Protein AF-A0A6C1C5D5-F1 (afdb_monomer)

Structure (mmCIF, N/CA/C/O backbone):
data_AF-A0A6C1C5D5-F1
#
_entry.id   AF-A0A6C1C5D5-F1
#
loop_
_atom_site.group_PDB
_atom_site.id
_atom_site.type_symbol
_atom_site.label_atom_id
_atom_site.label_alt_id
_atom_site.label_comp_id
_atom_site.label_asym_id
_atom_site.label_entity_id
_atom_site.label_seq_id
_atom_site.pdbx_PDB_ins_code
_atom_site.Cartn_x
_atom_site.Cartn_y
_atom_site.Cartn_z
_atom_site.occupancy
_atom_site.B_iso_or_equiv
_atom_site.auth_seq_id
_atom_site.auth_comp_id
_atom_site.auth_asym_id
_atom_site.auth_atom_id
_atom_site.pdbx_PDB_model_num
ATOM 1 N N . MET A 1 1 ? 36.320 -7.888 -11.828 1.00 38.38 1 MET A N 1
ATOM 2 C CA . MET A 1 1 ? 37.389 -7.267 -12.643 1.00 38.38 1 MET A CA 1
ATOM 3 C C . MET A 1 1 ? 37.586 -8.010 -13.979 1.00 38.38 1 MET A C 1
ATOM 5 O O . MET A 1 1 ? 38.709 -8.202 -14.412 1.00 38.38 1 MET A O 1
ATOM 9 N N . LEU A 1 2 ? 36.504 -8.421 -14.660 1.00 45.06 2 LEU A N 1
ATOM 10 C CA . LEU A 1 2 ? 36.557 -9.026 -16.001 1.00 45.06 2 LEU A CA 1
ATOM 11 C C . LEU A 1 2 ? 35.739 -8.155 -16.958 1.00 45.06 2 LEU A C 1
ATOM 13 O O . LEU A 1 2 ? 34.520 -8.281 -17.003 1.00 45.06 2 LEU A O 1
ATOM 17 N N . ALA A 1 3 ? 36.383 -7.241 -17.682 1.00 46.88 3 ALA A N 1
ATOM 18 C CA . ALA A 1 3 ? 35.757 -6.559 -18.817 1.00 46.88 3 ALA A CA 1
ATOM 19 C C . ALA A 1 3 ? 36.801 -5.884 -19.719 1.00 46.88 3 ALA A C 1
ATOM 21 O O . ALA A 1 3 ? 36.753 -4.679 -19.925 1.00 46.88 3 ALA A O 1
ATOM 22 N N . CYS A 1 4 ? 37.722 -6.665 -20.274 1.00 42.75 4 CYS A N 1
ATOM 23 C CA . CYS A 1 4 ? 38.443 -6.301 -21.492 1.00 42.75 4 CYS A CA 1
ATOM 24 C C . CYS A 1 4 ? 38.683 -7.591 -22.276 1.00 42.75 4 CYS A C 1
ATOM 26 O O . CYS A 1 4 ? 39.756 -8.177 -22.216 1.00 42.75 4 CYS A O 1
ATOM 28 N N . VAL A 1 5 ? 37.655 -8.075 -22.980 1.00 53.03 5 VAL A N 1
ATOM 29 C CA . VAL A 1 5 ? 37.920 -8.965 -24.115 1.00 53.03 5 VAL A CA 1
ATOM 30 C C . VAL A 1 5 ? 38.600 -8.076 -25.157 1.00 53.03 5 VAL A C 1
ATOM 32 O O . VAL A 1 5 ? 38.022 -7.050 -25.528 1.00 53.03 5 VAL A O 1
ATOM 35 N N . PRO A 1 6 ? 39.839 -8.372 -25.572 1.00 55.06 6 PRO A N 1
ATOM 36 C CA . PRO A 1 6 ? 40.600 -7.466 -26.406 1.00 55.06 6 PRO A CA 1
ATOM 37 C C . PRO A 1 6 ? 40.030 -7.567 -27.826 1.00 55.06 6 PRO A C 1
ATOM 39 O O . PRO A 1 6 ? 40.355 -8.473 -28.586 1.00 55.06 6 PRO A O 1
ATOM 42 N N . ALA A 1 7 ? 39.146 -6.640 -28.197 1.00 54.91 7 ALA A N 1
ATOM 43 C CA . ALA A 1 7 ? 38.656 -6.522 -29.574 1.00 54.91 7 ALA A CA 1
ATOM 44 C C . ALA A 1 7 ? 39.779 -6.101 -30.550 1.00 54.91 7 ALA A C 1
ATOM 46 O O . ALA A 1 7 ? 39.685 -6.327 -31.754 1.00 54.91 7 ALA A O 1
ATOM 47 N N . ALA A 1 8 ? 40.864 -5.527 -30.021 1.00 57.62 8 ALA A N 1
ATOM 48 C CA . ALA A 1 8 ? 42.007 -5.030 -30.783 1.00 57.62 8 ALA A CA 1
ATOM 49 C C . ALA A 1 8 ? 42.770 -6.113 -31.590 1.00 57.62 8 ALA A C 1
ATOM 51 O O . ALA A 1 8 ? 42.928 -5.925 -32.795 1.00 57.62 8 ALA A O 1
ATOM 52 N N . PRO A 1 9 ? 43.212 -7.255 -31.022 1.00 59.38 9 PRO A N 1
ATOM 53 C CA . PRO A 1 9 ? 43.928 -8.287 -31.778 1.00 59.38 9 PRO A CA 1
ATOM 54 C C . PRO A 1 9 ? 43.070 -8.963 -32.856 1.00 59.38 9 PRO A C 1
ATOM 56 O O . PRO A 1 9 ? 43.578 -9.254 -33.935 1.00 59.38 9 PRO A O 1
ATOM 59 N N . VAL A 1 10 ? 41.768 -9.163 -32.615 1.00 59.78 10 VAL A N 1
ATOM 60 C CA . VAL A 1 10 ? 40.850 -9.797 -33.583 1.00 59.78 10 VAL A CA 1
ATOM 61 C C . VAL A 1 10 ? 40.597 -8.888 -34.790 1.00 59.78 10 VAL A C 1
ATOM 63 O O . VAL A 1 10 ? 40.609 -9.356 -35.927 1.00 59.78 10 VAL A O 1
ATOM 66 N N . ALA A 1 11 ? 40.447 -7.578 -34.568 1.00 58.84 11 ALA A N 1
ATOM 67 C CA . ALA A 1 11 ? 40.303 -6.600 -35.645 1.00 58.84 11 ALA A CA 1
ATOM 68 C C . ALA A 1 11 ? 41.566 -6.500 -36.523 1.00 58.84 11 ALA A C 1
ATOM 70 O O . ALA A 1 11 ? 41.457 -6.426 -37.745 1.00 58.84 11 ALA A O 1
ATOM 71 N N . VAL A 1 12 ? 42.763 -6.564 -35.924 1.00 63.38 12 VAL A N 1
ATOM 72 C CA . VAL A 1 12 ? 44.047 -6.537 -36.653 1.00 63.38 12 VAL A CA 1
ATOM 73 C C . VAL A 1 12 ? 44.272 -7.817 -37.469 1.00 63.38 12 VAL A C 1
ATOM 75 O O . VAL A 1 12 ? 44.762 -7.743 -38.597 1.00 63.38 12 VAL A O 1
ATOM 78 N N . LEU A 1 13 ? 43.885 -8.985 -36.942 1.00 59.91 13 LEU A N 1
ATOM 79 C CA . LEU A 1 13 ? 44.003 -10.262 -37.657 1.00 59.91 13 LEU A CA 1
ATOM 80 C C . LEU A 1 13 ? 43.058 -10.331 -38.870 1.00 59.91 13 LEU A C 1
ATOM 82 O O . LEU A 1 13 ? 43.453 -10.781 -39.942 1.00 59.91 13 LEU A O 1
ATOM 86 N N . LEU A 1 14 ? 41.823 -9.840 -38.715 1.00 58.25 14 LEU A N 1
ATOM 87 C CA . LEU A 1 14 ? 40.820 -9.803 -39.785 1.00 58.25 14 LEU A CA 1
ATOM 88 C C . LEU A 1 14 ? 41.138 -8.747 -40.856 1.00 58.25 14 LEU A C 1
ATOM 90 O O . LEU A 1 14 ? 40.804 -8.951 -42.018 1.00 58.25 14 LEU A O 1
ATOM 94 N N . TRP A 1 15 ? 41.851 -7.671 -40.506 1.00 58.81 15 TRP A N 1
ATOM 95 C CA . TRP A 1 15 ? 42.335 -6.670 -41.467 1.00 58.81 15 TRP A CA 1
ATOM 96 C C . TRP A 1 15 ? 43.396 -7.221 -42.433 1.00 58.81 15 TRP A C 1
ATOM 98 O O . TRP A 1 15 ? 43.518 -6.748 -43.560 1.00 58.81 15 TRP A O 1
ATOM 108 N N . ARG A 1 16 ? 44.166 -8.232 -42.007 1.00 65.94 16 ARG A N 1
ATOM 109 C CA . ARG A 1 16 ? 45.176 -8.923 -42.835 1.00 65.94 16 ARG A CA 1
ATOM 110 C C . ARG A 1 16 ? 44.646 -10.183 -43.531 1.00 65.94 16 ARG A C 1
ATOM 112 O O . ARG A 1 16 ? 45.401 -10.866 -44.215 1.00 65.94 16 ARG A O 1
ATOM 119 N N . SER A 1 17 ? 43.366 -10.493 -43.344 1.00 64.62 17 SER A N 1
ATOM 120 C CA . SER A 1 17 ? 42.686 -11.650 -43.922 1.00 64.62 17 SER A CA 1
ATOM 121 C C . SER A 1 17 ? 42.172 -11.335 -45.337 1.00 64.62 17 SER A C 1
ATOM 123 O O . SER A 1 17 ? 41.787 -10.190 -45.589 1.00 64.62 17 SER A O 1
ATOM 125 N N . PRO A 1 18 ? 42.094 -12.312 -46.265 1.00 69.44 18 PRO A N 1
ATOM 126 C CA . PRO A 1 18 ? 41.600 -12.097 -47.635 1.00 69.44 18 PRO A CA 1
ATOM 127 C C . PRO A 1 18 ? 40.164 -11.548 -47.721 1.00 69.44 18 PRO A C 1
ATOM 129 O O . PRO A 1 18 ? 39.748 -11.080 -48.775 1.00 69.44 18 PRO A O 1
ATOM 132 N N . PHE A 1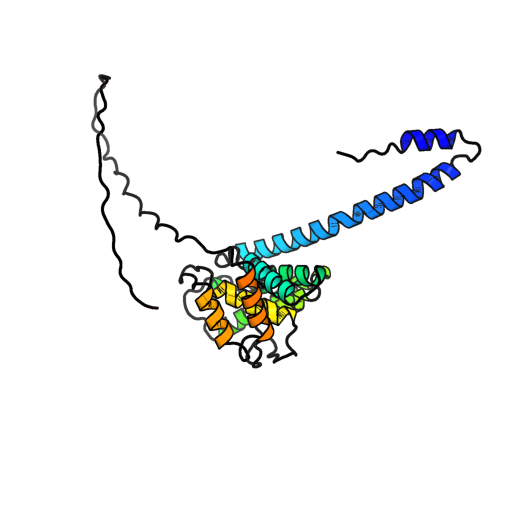 19 ? 39.410 -11.579 -46.619 1.00 67.56 19 PHE A N 1
ATOM 133 C CA . PHE A 1 19 ? 38.030 -11.093 -46.533 1.00 67.56 19 PHE A CA 1
ATOM 134 C C . PHE A 1 19 ? 37.905 -9.585 -46.218 1.00 67.56 19 PHE A C 1
ATOM 136 O O . PHE A 1 19 ? 36.800 -9.040 -46.252 1.00 67.56 19 PHE A O 1
ATOM 143 N N . GLY A 1 20 ? 39.019 -8.896 -45.933 1.00 69.19 20 GLY A N 1
ATOM 144 C CA . GLY A 1 20 ? 39.079 -7.437 -45.817 1.00 69.19 20 GLY A CA 1
ATOM 145 C C . GLY A 1 20 ? 38.297 -6.817 -44.638 1.00 69.19 20 GLY A C 1
ATOM 146 O O . GLY A 1 20 ? 37.798 -7.516 -43.752 1.00 69.19 20 GLY A O 1
ATOM 147 N N . PRO A 1 21 ? 38.161 -5.475 -44.606 1.00 64.88 21 PRO A N 1
ATOM 148 C CA . PRO A 1 21 ? 37.545 -4.738 -43.493 1.00 64.88 21 PRO A CA 1
ATOM 149 C C . PRO A 1 21 ? 36.061 -5.077 -43.263 1.00 64.88 21 PRO A C 1
ATOM 151 O O . PRO A 1 21 ? 35.548 -4.890 -42.160 1.00 64.88 21 PRO A O 1
ATOM 154 N N . LEU A 1 22 ? 35.378 -5.625 -44.273 1.00 69.31 22 LEU A N 1
ATOM 155 C CA . LEU A 1 22 ? 33.976 -6.043 -44.194 1.00 69.31 22 LEU A CA 1
ATOM 156 C C . LEU A 1 22 ? 33.763 -7.204 -43.208 1.00 69.31 22 LEU A C 1
ATOM 158 O O . LEU A 1 22 ? 32.786 -7.202 -42.458 1.00 69.31 22 LEU A O 1
ATOM 162 N N . ALA A 1 23 ? 34.700 -8.156 -43.148 1.00 67.69 23 ALA A N 1
ATOM 163 C CA . ALA A 1 23 ? 34.633 -9.281 -42.215 1.00 67.69 23 ALA A CA 1
ATOM 164 C C . ALA A 1 23 ? 34.810 -8.836 -40.752 1.00 67.69 23 ALA A C 1
ATOM 166 O O . ALA A 1 23 ? 34.128 -9.340 -39.859 1.00 67.69 23 ALA A O 1
ATOM 167 N N . ALA A 1 24 ? 35.672 -7.844 -40.503 1.00 64.94 24 ALA A N 1
ATOM 168 C CA . ALA A 1 24 ? 35.841 -7.247 -39.178 1.00 64.94 24 ALA A CA 1
ATOM 169 C C . ALA A 1 24 ? 34.573 -6.505 -38.719 1.00 64.94 24 ALA A C 1
ATOM 171 O O . ALA A 1 24 ? 34.169 -6.626 -37.563 1.00 64.94 24 ALA A O 1
ATOM 172 N N . LEU A 1 25 ? 33.907 -5.794 -39.633 1.00 69.56 25 LEU A N 1
ATOM 173 C CA . LEU A 1 25 ? 32.649 -5.091 -39.367 1.00 69.56 25 LEU A CA 1
ATOM 174 C C . LEU A 1 25 ? 31.503 -6.064 -39.038 1.00 69.56 25 LEU A C 1
ATOM 176 O O . LEU A 1 25 ? 30.765 -5.833 -38.079 1.00 69.56 25 LEU A O 1
ATOM 180 N N . LEU A 1 26 ? 31.402 -7.181 -39.767 1.00 76.31 26 LEU A N 1
ATOM 181 C CA . LEU A 1 26 ? 30.402 -8.231 -39.532 1.00 76.31 26 LEU A CA 1
ATOM 182 C C . LEU A 1 26 ? 30.643 -9.035 -38.246 1.00 76.31 26 LEU A C 1
ATOM 184 O O . LEU A 1 26 ? 29.678 -9.454 -37.616 1.00 76.31 26 LEU A O 1
ATOM 188 N N . ALA A 1 27 ? 31.895 -9.237 -37.829 1.00 73.81 27 ALA A N 1
ATOM 189 C CA . ALA A 1 27 ? 32.210 -9.978 -36.605 1.00 73.81 27 ALA A CA 1
ATOM 190 C C . ALA A 1 27 ? 32.120 -9.104 -35.341 1.00 73.81 27 ALA A C 1
ATOM 192 O O . ALA A 1 27 ? 31.593 -9.527 -34.313 1.00 73.81 27 ALA A O 1
ATOM 193 N N . VAL A 1 28 ? 32.626 -7.869 -35.405 1.00 77.38 28 VAL A N 1
ATOM 194 C CA . VAL A 1 28 ? 32.722 -6.979 -34.238 1.00 77.38 28 VAL A CA 1
ATOM 195 C C . VAL A 1 28 ? 31.455 -6.144 -34.062 1.00 77.38 28 VAL A C 1
ATOM 197 O O . VAL A 1 28 ? 31.064 -5.877 -32.929 1.00 77.38 28 VAL A O 1
ATOM 200 N N . GLY A 1 29 ? 30.775 -5.771 -35.149 1.00 80.19 29 GLY A N 1
ATOM 201 C CA . GLY A 1 29 ? 29.567 -4.943 -35.119 1.00 80.19 29 GLY A CA 1
ATOM 202 C C . GLY A 1 29 ? 28.430 -5.541 -34.280 1.00 80.19 29 GLY A C 1
ATOM 203 O O . GLY A 1 29 ? 27.980 -4.882 -33.343 1.00 80.19 29 GLY A O 1
ATOM 204 N N . PRO A 1 30 ? 27.988 -6.788 -34.530 1.00 83.38 30 PRO A N 1
ATOM 205 C CA . PRO A 1 30 ? 26.925 -7.430 -33.756 1.00 83.38 30 PRO A CA 1
ATOM 206 C C . PRO A 1 30 ? 27.310 -7.661 -32.295 1.00 83.38 30 PRO A C 1
ATOM 208 O O . PRO A 1 30 ? 26.491 -7.434 -31.411 1.00 83.38 30 PRO A O 1
ATOM 211 N N . VAL A 1 31 ? 28.565 -8.037 -32.018 1.00 81.75 31 VAL A N 1
ATOM 212 C CA . VAL A 1 31 ? 29.074 -8.223 -30.648 1.00 81.75 31 VAL A CA 1
ATOM 213 C C . VAL A 1 31 ? 29.136 -6.890 -29.900 1.00 81.75 31 VAL A C 1
ATOM 215 O O . VAL A 1 31 ? 28.746 -6.819 -28.738 1.00 81.75 31 VAL A O 1
ATOM 218 N N . TYR A 1 32 ? 29.557 -5.811 -30.562 1.00 83.25 32 TYR A N 1
ATOM 219 C CA . TYR A 1 32 ? 29.554 -4.461 -30.004 1.00 83.25 32 TYR A CA 1
ATOM 220 C C . TYR A 1 32 ? 28.131 -3.948 -29.764 1.00 83.25 32 TYR A C 1
ATOM 222 O O . TYR A 1 32 ? 27.860 -3.384 -28.707 1.00 83.25 32 TYR A O 1
ATOM 230 N N . LEU A 1 33 ? 27.203 -4.174 -30.700 1.00 82.88 33 LEU A N 1
ATOM 231 C CA . LEU A 1 33 ? 25.793 -3.810 -30.547 1.00 82.88 33 LEU A CA 1
ATOM 232 C C . LEU A 1 33 ? 25.115 -4.615 -29.431 1.00 82.88 33 LEU A C 1
ATOM 234 O O . LEU A 1 33 ? 24.414 -4.018 -28.617 1.00 82.88 33 LEU A O 1
ATOM 238 N N . ALA A 1 34 ? 25.378 -5.921 -29.337 1.00 79.75 34 ALA A N 1
ATOM 239 C CA . ALA A 1 34 ? 24.898 -6.792 -28.264 1.00 79.75 34 ALA A CA 1
ATOM 240 C C . ALA A 1 34 ? 25.501 -6.410 -26.904 1.00 79.75 34 ALA A C 1
ATOM 242 O O . ALA A 1 34 ? 24.813 -6.356 -25.892 1.00 79.75 34 ALA A O 1
ATOM 243 N N . TRP A 1 35 ? 26.785 -6.060 -26.855 1.00 77.31 35 TRP A N 1
ATOM 244 C CA . TRP A 1 35 ? 27.415 -5.549 -25.640 1.00 77.31 35 TRP A CA 1
ATOM 245 C C . TRP A 1 35 ? 26.860 -4.175 -25.244 1.00 77.31 35 TRP A C 1
ATOM 247 O O . TRP A 1 35 ? 26.612 -3.919 -24.064 1.00 77.31 35 TRP A O 1
ATOM 257 N N . ARG A 1 36 ? 26.604 -3.296 -26.221 1.00 78.44 36 ARG A N 1
ATOM 258 C CA . ARG A 1 36 ? 25.986 -1.980 -26.014 1.00 78.44 36 ARG A CA 1
ATOM 259 C C . ARG A 1 36 ? 24.538 -2.106 -25.543 1.00 78.44 36 ARG A C 1
ATOM 261 O O . ARG A 1 36 ? 24.126 -1.294 -24.721 1.00 78.44 36 ARG A O 1
ATOM 268 N N . SER A 1 37 ? 23.778 -3.090 -26.027 1.00 72.56 37 SER A N 1
ATOM 269 C CA . SER A 1 37 ? 22.409 -3.353 -25.570 1.00 72.56 37 SER A CA 1
ATOM 270 C C . SER A 1 37 ? 22.395 -3.969 -24.169 1.00 72.56 37 SER A C 1
ATOM 272 O O . SER A 1 37 ? 21.710 -3.457 -23.290 1.00 72.56 37 SER A O 1
ATOM 274 N N . LEU A 1 38 ? 23.244 -4.964 -23.896 1.00 66.44 38 LEU A N 1
ATOM 275 C CA . LEU A 1 38 ? 23.357 -5.591 -22.573 1.00 66.44 38 LEU A CA 1
ATOM 276 C C . LEU A 1 38 ? 23.834 -4.611 -21.488 1.00 66.44 38 LEU A C 1
ATOM 278 O O . LEU A 1 38 ? 23.404 -4.698 -20.337 1.00 66.44 38 LEU A O 1
ATOM 282 N N . ARG A 1 39 ? 24.672 -3.627 -21.842 1.00 63.09 39 ARG A N 1
ATOM 283 C CA . ARG A 1 39 ? 25.061 -2.536 -20.932 1.00 63.09 39 ARG A CA 1
ATOM 284 C C . ARG A 1 39 ? 23.932 -1.554 -20.616 1.00 63.09 39 ARG A C 1
ATOM 286 O O . ARG A 1 39 ? 24.029 -0.863 -19.606 1.00 63.09 39 ARG A O 1
ATOM 293 N N . ARG A 1 40 ? 22.869 -1.506 -21.424 1.00 57.53 40 ARG A N 1
ATOM 294 C CA . ARG A 1 40 ? 21.685 -0.660 -21.191 1.00 57.53 40 ARG A CA 1
ATOM 295 C C . ARG A 1 40 ? 20.619 -1.326 -20.316 1.00 57.53 40 ARG A C 1
ATOM 297 O O . ARG A 1 40 ? 19.866 -0.602 -19.685 1.00 57.53 40 ARG A O 1
ATOM 304 N N . CYS A 1 41 ? 20.604 -2.656 -20.181 1.00 58.53 41 CYS A N 1
ATOM 305 C CA . CYS A 1 41 ? 19.588 -3.357 -19.375 1.00 58.53 41 CYS A CA 1
ATOM 306 C C . CYS A 1 41 ? 19.822 -3.323 -17.851 1.00 58.53 41 CYS A C 1
ATOM 308 O O . CYS A 1 41 ? 18.873 -3.411 -17.081 1.00 58.53 41 CYS A O 1
ATOM 310 N N . ARG A 1 42 ? 21.067 -3.189 -17.372 1.00 55.59 42 ARG A N 1
ATOM 311 C CA . ARG A 1 42 ? 21.366 -3.120 -15.924 1.00 55.59 42 ARG A CA 1
ATOM 312 C C . ARG A 1 42 ? 21.070 -1.779 -15.221 1.00 55.59 42 ARG A C 1
ATOM 314 O O . ARG A 1 42 ? 20.708 -1.837 -14.047 1.00 55.59 42 ARG A O 1
ATOM 321 N N . PRO A 1 43 ? 21.208 -0.589 -15.843 1.00 61.66 43 PRO A N 1
ATOM 322 C CA . PRO A 1 43 ? 20.919 0.671 -15.154 1.00 61.66 43 PRO A CA 1
ATOM 323 C C . PRO A 1 43 ? 19.434 0.892 -14.838 1.00 61.66 43 PRO A C 1
ATOM 325 O O . PRO A 1 43 ? 19.144 1.631 -13.904 1.00 61.66 43 PRO A O 1
ATOM 328 N N . GLU A 1 44 ? 18.495 0.258 -15.548 1.00 69.31 44 GLU A N 1
ATOM 329 C CA . GLU A 1 44 ? 17.063 0.539 -15.366 1.00 69.31 44 GLU A CA 1
ATOM 330 C C . GLU A 1 44 ? 16.538 0.119 -13.988 1.00 69.31 44 GLU A C 1
ATOM 332 O O . GLU A 1 44 ? 15.903 0.920 -13.308 1.00 69.31 44 GLU A O 1
ATOM 337 N N . HIS A 1 45 ? 16.848 -1.094 -13.521 1.00 70.81 45 HIS A N 1
ATOM 338 C CA . HIS A 1 45 ? 16.396 -1.556 -12.201 1.00 70.81 45 HIS A CA 1
ATOM 339 C C . HIS A 1 45 ? 17.027 -0.758 -11.055 1.00 70.81 45 HIS A C 1
ATOM 341 O O . HIS A 1 45 ? 16.333 -0.358 -10.121 1.00 70.81 45 HIS A O 1
ATOM 347 N N . ALA A 1 46 ? 18.327 -0.462 -11.148 1.00 77.25 46 ALA A N 1
ATOM 348 C CA . ALA A 1 46 ? 19.011 0.357 -10.152 1.00 77.25 46 ALA A CA 1
ATOM 349 C C . ALA A 1 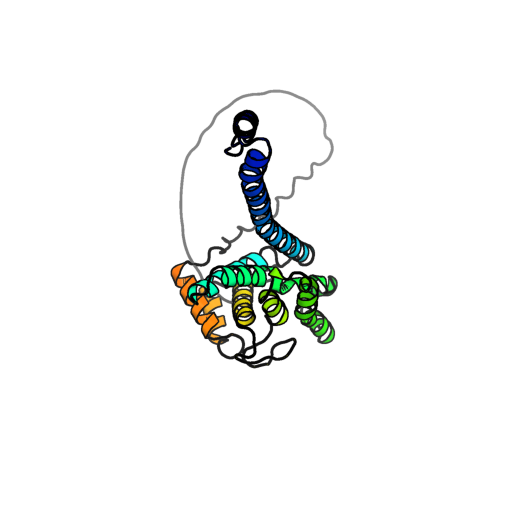46 ? 18.457 1.794 -10.120 1.00 77.25 46 ALA A C 1
ATOM 351 O O . ALA A 1 46 ? 18.264 2.359 -9.042 1.00 77.25 46 ALA A O 1
ATOM 352 N N . ALA A 1 47 ? 18.148 2.374 -11.285 1.00 81.19 47 ALA A N 1
ATOM 353 C CA . ALA A 1 47 ? 17.529 3.693 -11.383 1.00 81.19 47 ALA A CA 1
ATOM 354 C C . ALA A 1 47 ? 16.106 3.707 -10.799 1.00 81.19 47 ALA A C 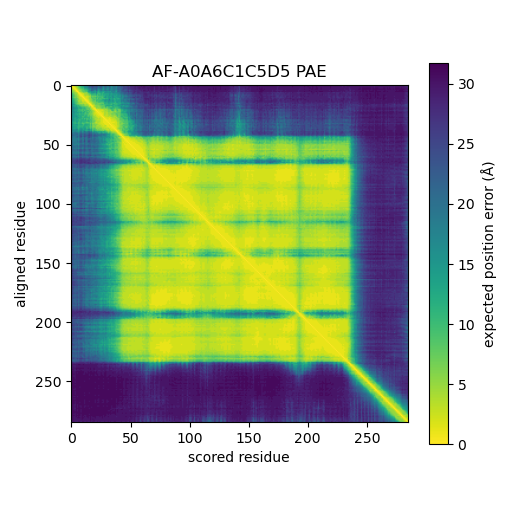1
ATOM 356 O O . ALA A 1 47 ? 15.781 4.620 -10.043 1.00 81.19 47 ALA A O 1
ATOM 357 N N . ARG A 1 48 ? 15.290 2.675 -11.069 1.00 83.19 48 ARG A N 1
ATOM 358 C CA . ARG A 1 48 ? 13.943 2.514 -10.485 1.00 83.19 48 ARG A CA 1
ATOM 359 C C . ARG A 1 48 ? 13.995 2.451 -8.960 1.00 83.19 48 ARG A C 1
ATOM 361 O O . ARG A 1 48 ? 13.324 3.234 -8.296 1.00 83.19 48 ARG A O 1
ATOM 368 N N . GLN A 1 49 ? 14.851 1.596 -8.399 1.00 82.38 49 GLN A N 1
ATOM 369 C CA . GLN A 1 49 ? 15.020 1.490 -6.945 1.00 82.38 49 GLN A CA 1
ATOM 370 C C . GLN A 1 49 ? 15.534 2.793 -6.324 1.00 82.38 49 GLN A C 1
ATOM 372 O O . GLN A 1 49 ? 15.090 3.188 -5.249 1.00 82.38 49 GLN A O 1
ATOM 377 N N . THR A 1 50 ? 16.443 3.492 -7.009 1.00 86.38 50 THR A N 1
ATOM 378 C CA . THR A 1 50 ? 16.937 4.801 -6.560 1.00 86.38 50 THR A CA 1
ATOM 379 C C . THR A 1 50 ? 15.815 5.838 -6.539 1.00 86.38 50 THR A C 1
ATOM 381 O O . THR A 1 50 ? 15.695 6.573 -5.562 1.00 86.38 50 THR A O 1
ATOM 384 N N . ALA A 1 51 ? 14.956 5.865 -7.563 1.00 87.69 51 ALA A N 1
ATOM 385 C CA . ALA A 1 51 ? 13.802 6.759 -7.614 1.00 87.69 51 ALA A CA 1
ATOM 386 C C . ALA A 1 51 ? 12.799 6.464 -6.486 1.00 87.69 51 ALA A C 1
ATOM 388 O O . ALA A 1 51 ? 12.402 7.384 -5.775 1.00 87.69 51 ALA A O 1
ATOM 389 N N . VAL A 1 52 ? 12.449 5.190 -6.268 1.00 87.56 52 VAL A N 1
ATOM 390 C CA . VAL A 1 52 ? 11.552 4.769 -5.175 1.00 87.56 52 VAL A CA 1
ATOM 391 C C . VAL A 1 52 ? 12.113 5.192 -3.816 1.00 87.56 52 VAL A C 1
ATOM 393 O O . VAL A 1 52 ? 11.408 5.824 -3.034 1.00 87.56 52 VAL A O 1
ATOM 396 N N . ARG A 1 53 ? 13.400 4.930 -3.553 1.00 86.25 53 ARG A N 1
ATOM 397 C CA . ARG A 1 53 ? 14.061 5.338 -2.302 1.00 86.25 53 ARG A CA 1
ATOM 398 C C . ARG A 1 53 ? 14.106 6.854 -2.129 1.00 86.25 53 ARG A C 1
ATOM 400 O O . ARG A 1 53 ? 13.891 7.342 -1.025 1.00 86.25 53 ARG A O 1
ATOM 407 N N . ALA A 1 54 ? 14.366 7.607 -3.198 1.00 88.94 54 ALA A N 1
ATOM 408 C CA . ALA A 1 54 ? 14.376 9.067 -3.149 1.00 88.94 54 ALA A CA 1
ATOM 409 C C . ALA A 1 54 ? 12.987 9.634 -2.810 1.00 88.94 54 ALA A C 1
ATOM 411 O O . ALA A 1 54 ? 12.876 10.534 -1.977 1.00 88.94 54 ALA A O 1
ATOM 412 N N . LEU A 1 55 ? 11.926 9.074 -3.401 1.00 88.75 55 LEU A N 1
ATOM 413 C CA . LEU A 1 55 ? 10.544 9.446 -3.096 1.00 88.75 55 LEU A CA 1
ATOM 414 C C . LEU A 1 55 ? 10.166 9.082 -1.657 1.00 88.75 55 LEU A C 1
ATOM 416 O O . LEU A 1 55 ? 9.654 9.932 -0.933 1.00 88.75 55 LEU A O 1
ATOM 420 N N . ALA A 1 56 ? 10.487 7.867 -1.211 1.00 85.81 56 ALA A N 1
ATOM 421 C CA . ALA A 1 56 ? 10.263 7.435 0.167 1.00 85.81 56 ALA A CA 1
ATOM 422 C C . ALA A 1 56 ? 10.979 8.349 1.175 1.00 85.81 56 ALA A C 1
ATOM 424 O O . ALA A 1 56 ? 10.401 8.769 2.179 1.00 85.81 56 ALA A O 1
ATOM 425 N N . GLN A 1 57 ? 12.220 8.739 0.871 1.00 85.19 57 GLN A N 1
ATOM 426 C CA . GLN A 1 57 ? 12.979 9.675 1.693 1.00 85.19 57 GLN A CA 1
ATOM 427 C C . GLN A 1 57 ? 12.327 11.063 1.736 1.00 85.19 57 GLN A C 1
ATOM 429 O O . GLN A 1 57 ? 12.301 11.692 2.795 1.00 85.19 57 GLN A O 1
ATOM 434 N N . ALA A 1 58 ? 11.768 11.541 0.622 1.00 87.94 58 ALA A N 1
ATOM 435 C CA . ALA A 1 58 ? 11.039 12.806 0.592 1.00 87.94 58 ALA A CA 1
ATOM 436 C C . ALA A 1 58 ? 9.800 12.774 1.506 1.00 87.94 58 ALA A C 1
ATOM 438 O O . ALA A 1 58 ? 9.571 13.733 2.248 1.00 87.94 58 ALA A O 1
ATOM 439 N N . VAL A 1 59 ? 9.046 11.665 1.512 1.00 85.19 59 VAL A N 1
ATOM 440 C CA . VAL A 1 59 ? 7.926 11.457 2.453 1.00 85.19 59 VAL A CA 1
ATOM 441 C C . VAL A 1 59 ? 8.427 11.521 3.883 1.00 85.19 59 VAL A C 1
ATOM 443 O O . VAL A 1 59 ? 7.902 12.301 4.672 1.00 85.19 59 VAL A O 1
ATOM 446 N N . HIS A 1 60 ? 9.485 10.773 4.197 1.00 80.25 60 HIS A N 1
ATOM 447 C CA . HIS A 1 60 ? 10.031 10.706 5.546 1.00 80.25 60 HIS A CA 1
ATOM 448 C C . HIS A 1 60 ? 10.509 12.075 6.072 1.00 80.25 60 HIS A C 1
ATOM 450 O O . HIS A 1 60 ? 10.325 12.402 7.245 1.00 80.25 60 HIS A O 1
ATOM 456 N N . ILE A 1 61 ? 11.092 12.914 5.211 1.00 81.62 61 ILE A N 1
ATOM 457 C CA . ILE A 1 61 ? 11.503 14.275 5.588 1.00 81.62 61 ILE A CA 1
ATOM 458 C C . ILE A 1 61 ? 10.292 15.127 5.986 1.00 81.62 61 ILE A C 1
ATOM 460 O O . ILE A 1 61 ? 10.377 15.921 6.931 1.00 81.62 61 ILE A O 1
ATOM 464 N N . LYS A 1 62 ? 9.173 14.983 5.271 1.00 81.44 62 LYS A N 1
ATOM 465 C CA . LYS A 1 62 ? 7.961 15.766 5.521 1.00 81.44 62 LYS A CA 1
ATOM 466 C C . LYS A 1 62 ? 7.144 15.230 6.696 1.00 81.44 62 LYS A C 1
ATOM 468 O O . LYS A 1 62 ? 6.634 16.026 7.487 1.00 81.44 62 LYS A O 1
ATOM 473 N N . ASP A 1 63 ? 7.047 13.913 6.808 1.00 77.00 63 ASP A N 1
ATOM 474 C CA . ASP A 1 63 ? 6.370 13.193 7.877 1.00 77.00 63 ASP A CA 1
ATOM 475 C C . ASP A 1 63 ? 7.403 12.430 8.719 1.00 77.00 63 ASP A C 1
ATOM 477 O O . ASP A 1 63 ? 7.700 11.253 8.509 1.00 77.00 63 ASP A O 1
ATOM 481 N N . ARG A 1 64 ? 7.994 13.132 9.693 1.00 64.19 64 ARG A N 1
ATOM 482 C CA . ARG A 1 64 ? 9.029 12.548 10.559 1.00 64.19 64 ARG A CA 1
ATOM 483 C C . ARG A 1 64 ? 8.517 11.365 11.386 1.00 64.19 64 ARG A C 1
ATOM 485 O O . ARG A 1 64 ? 9.338 10.557 11.816 1.00 64.19 64 ARG A O 1
ATOM 492 N N . TYR A 1 65 ? 7.203 11.248 11.587 1.00 60.81 65 TYR A N 1
ATOM 493 C CA . TYR A 1 65 ? 6.594 10.200 12.406 1.00 60.81 65 TYR A CA 1
ATOM 494 C C . TYR A 1 65 ? 6.593 8.822 11.728 1.00 60.81 65 TYR A C 1
ATOM 496 O O . TYR A 1 65 ? 6.438 7.815 12.411 1.00 60.81 65 TYR A O 1
ATOM 504 N N . THR A 1 66 ? 6.805 8.745 10.410 1.00 63.56 66 THR A N 1
ATOM 505 C CA . THR A 1 66 ? 6.734 7.495 9.630 1.00 63.56 66 THR A CA 1
ATOM 506 C C . THR A 1 66 ? 8.110 6.926 9.260 1.00 63.56 66 THR A C 1
ATOM 508 O O . THR A 1 66 ? 8.257 6.213 8.266 1.00 63.56 66 THR A O 1
ATOM 511 N N . ARG A 1 67 ? 9.160 7.196 10.054 1.00 69.69 67 ARG A N 1
ATOM 512 C CA . ARG A 1 67 ? 10.513 6.684 9.762 1.00 69.69 67 ARG A CA 1
ATOM 513 C C . ARG A 1 67 ? 10.527 5.157 9.654 1.00 69.69 67 ARG A C 1
ATOM 515 O O . ARG A 1 67 ? 10.164 4.447 10.589 1.00 69.69 67 ARG A O 1
ATOM 522 N N . GLY A 1 68 ? 10.945 4.653 8.495 1.00 82.12 68 GLY A N 1
ATOM 523 C CA . GLY A 1 68 ? 11.006 3.215 8.212 1.00 82.12 68 GLY A CA 1
ATOM 524 C C . GLY A 1 68 ? 9.645 2.519 8.071 1.00 82.12 68 GLY A C 1
ATOM 525 O O . GLY A 1 68 ? 9.627 1.338 7.750 1.00 82.12 68 GLY A O 1
ATOM 526 N N . HIS A 1 69 ? 8.524 3.225 8.254 1.00 89.69 69 HIS A N 1
ATOM 527 C CA . HIS A 1 69 ? 7.174 2.665 8.139 1.00 89.69 69 HIS A CA 1
ATOM 528 C C . HIS A 1 69 ? 6.925 2.088 6.746 1.00 89.69 69 HIS A C 1
ATOM 530 O O . HIS A 1 69 ? 6.626 0.906 6.625 1.00 89.69 69 HIS A O 1
ATOM 536 N N . GLY A 1 70 ? 7.160 2.873 5.689 1.00 91.06 70 GLY A N 1
ATOM 537 C CA . GLY A 1 70 ? 6.980 2.395 4.314 1.00 91.06 70 GLY A CA 1
ATOM 538 C C . GLY A 1 70 ? 7.813 1.145 3.996 1.00 91.06 70 GLY A C 1
ATOM 539 O O . GLY A 1 70 ? 7.327 0.232 3.336 1.00 91.06 70 GLY A O 1
ATOM 540 N N . GLU A 1 71 ? 9.038 1.051 4.520 1.00 91.69 71 GLU A N 1
ATOM 541 C CA . GLU A 1 71 ? 9.894 -0.132 4.337 1.00 91.69 71 GLU A CA 1
ATOM 542 C C . GLU A 1 71 ? 9.327 -1.369 5.052 1.00 91.69 71 GLU A C 1
ATOM 544 O O . GLU A 1 71 ? 9.294 -2.456 4.473 1.00 91.69 71 GLU A O 1
ATOM 549 N N . ARG A 1 72 ? 8.820 -1.218 6.284 1.00 94.44 72 ARG A N 1
ATOM 550 C CA . ARG A 1 72 ? 8.185 -2.319 7.028 1.00 94.44 72 ARG A CA 1
ATOM 551 C C . ARG A 1 72 ? 6.859 -2.749 6.401 1.00 94.44 72 ARG A C 1
ATOM 553 O O . ARG A 1 72 ? 6.609 -3.948 6.286 1.00 94.44 72 ARG A O 1
ATOM 560 N N . VAL A 1 73 ? 6.056 -1.802 5.915 1.00 96.44 73 VAL A N 1
ATOM 561 C CA . VAL A 1 73 ? 4.832 -2.088 5.149 1.00 96.44 73 VAL A CA 1
ATOM 562 C C . VAL A 1 73 ? 5.170 -2.822 3.853 1.00 96.44 73 VAL A C 1
ATOM 564 O O . VAL A 1 73 ? 4.562 -3.847 3.554 1.00 96.44 73 VAL A O 1
ATOM 567 N N . GLY A 1 74 ? 6.183 -2.367 3.111 1.00 95.69 74 GLY A N 1
ATOM 568 C CA . GLY A 1 74 ? 6.681 -3.061 1.922 1.00 95.69 74 GLY A CA 1
ATOM 569 C C . GLY A 1 74 ? 7.150 -4.485 2.233 1.00 95.69 74 GLY A C 1
ATOM 570 O O . GLY A 1 74 ? 6.841 -5.415 1.490 1.00 95.69 74 GLY A O 1
ATOM 571 N N . PHE A 1 75 ? 7.836 -4.688 3.359 1.00 96.56 75 PHE A N 1
ATOM 572 C CA . PHE A 1 75 ? 8.245 -6.016 3.812 1.00 96.56 75 PHE A CA 1
ATOM 573 C C . PHE A 1 75 ? 7.047 -6.920 4.145 1.00 96.56 75 PHE A C 1
ATOM 575 O O . PHE A 1 75 ? 6.992 -8.056 3.676 1.00 96.56 75 PHE A O 1
ATOM 582 N N . ALA A 1 76 ? 6.062 -6.423 4.898 1.00 97.62 76 ALA A N 1
ATOM 583 C CA . ALA A 1 76 ? 4.844 -7.172 5.210 1.00 97.62 76 ALA A CA 1
ATOM 584 C C . ALA A 1 76 ? 4.032 -7.509 3.945 1.00 97.62 76 ALA A C 1
ATOM 586 O O . ALA A 1 76 ? 3.543 -8.630 3.807 1.00 97.62 76 ALA A O 1
ATOM 587 N N . ALA A 1 77 ? 3.951 -6.589 2.980 1.00 98.06 77 ALA A N 1
ATOM 588 C CA . ALA A 1 77 ? 3.307 -6.836 1.691 1.00 98.06 77 ALA A CA 1
ATOM 589 C C . ALA A 1 77 ? 4.007 -7.958 0.903 1.00 98.06 77 ALA A C 1
ATOM 591 O O . ALA A 1 77 ? 3.336 -8.817 0.334 1.00 98.06 77 ALA A O 1
ATOM 592 N N . VAL A 1 78 ? 5.345 -8.006 0.924 1.00 97.81 78 VAL A N 1
ATOM 593 C CA . VAL A 1 78 ? 6.136 -9.092 0.315 1.00 97.81 78 VAL A CA 1
ATOM 594 C C . VAL A 1 78 ? 5.880 -10.436 0.999 1.00 97.81 78 VAL A C 1
ATOM 596 O O . VAL A 1 78 ? 5.773 -11.452 0.313 1.00 97.81 78 VAL A O 1
ATOM 599 N N . LEU A 1 79 ? 5.753 -10.465 2.330 1.00 97.75 79 LEU A N 1
ATOM 600 C CA . LEU A 1 79 ? 5.398 -11.691 3.055 1.00 97.75 79 LEU A CA 1
ATOM 601 C C . LEU A 1 79 ? 4.035 -12.232 2.607 1.00 97.75 79 LEU A C 1
ATOM 603 O O . LEU A 1 79 ? 3.914 -13.418 2.309 1.00 97.75 79 LEU A O 1
ATOM 607 N N . ILE A 1 80 ? 3.033 -11.355 2.499 1.00 98.25 80 ILE A N 1
ATOM 608 C CA . ILE A 1 80 ? 1.698 -11.722 2.012 1.00 98.25 80 ILE A CA 1
ATOM 609 C C . ILE A 1 80 ? 1.769 -12.214 0.560 1.00 98.25 80 ILE A C 1
ATOM 611 O O . ILE A 1 80 ? 1.196 -13.253 0.243 1.00 98.25 80 ILE A O 1
ATOM 615 N N . ALA A 1 81 ? 2.490 -11.507 -0.316 1.00 97.56 81 ALA A N 1
ATOM 616 C CA . ALA A 1 81 ? 2.631 -11.858 -1.730 1.00 97.56 81 ALA A CA 1
ATOM 617 C C . ALA A 1 81 ? 3.196 -13.271 -1.931 1.00 97.56 81 ALA A C 1
ATOM 619 O O . ALA A 1 81 ? 2.653 -14.064 -2.701 1.00 97.56 81 ALA A O 1
ATOM 620 N N . ARG A 1 82 ? 4.264 -13.596 -1.196 1.00 97.19 82 ARG A N 1
ATOM 621 C CA . ARG A 1 82 ? 4.928 -14.903 -1.266 1.00 97.19 82 ARG A CA 1
ATOM 622 C C . ARG A 1 82 ? 4.042 -16.023 -0.748 1.00 97.19 82 ARG A C 1
ATOM 624 O O . ARG A 1 82 ? 3.968 -17.071 -1.376 1.00 97.19 82 ARG A O 1
ATOM 631 N N . GLU A 1 83 ? 3.324 -15.781 0.345 1.00 97.81 83 GLU A N 1
ATOM 632 C CA . GLU A 1 83 ? 2.358 -16.742 0.882 1.00 97.81 83 GLU A CA 1
ATOM 633 C C . GLU A 1 83 ? 1.189 -17.000 -0.083 1.00 97.81 83 GLU A C 1
ATOM 635 O O . GLU A 1 83 ? 0.640 -18.098 -0.130 1.00 97.81 83 GLU A O 1
ATOM 640 N N . LEU A 1 84 ? 0.812 -16.002 -0.884 1.00 97.12 84 LEU A N 1
ATOM 641 C CA . LEU A 1 84 ? -0.192 -16.145 -1.940 1.00 97.12 84 LEU A CA 1
ATOM 642 C C . LEU A 1 84 ? 0.347 -16.825 -3.210 1.00 97.12 84 LEU A C 1
ATOM 644 O O . LEU A 1 84 ? -0.441 -17.088 -4.119 1.00 97.12 84 LEU A O 1
ATOM 648 N N . GLY A 1 85 ? 1.653 -17.103 -3.285 1.00 96.94 85 GLY A N 1
ATOM 649 C CA . GLY A 1 85 ? 2.299 -17.694 -4.456 1.00 96.94 85 GLY A CA 1
ATOM 650 C C . GLY A 1 85 ? 2.416 -16.740 -5.646 1.00 96.94 85 GLY A C 1
ATOM 651 O O . GLY A 1 85 ? 2.409 -17.198 -6.787 1.00 96.94 85 GLY A O 1
ATOM 652 N N . LEU A 1 86 ? 2.476 -15.424 -5.403 1.00 96.19 86 LEU A N 1
ATOM 653 C CA . LEU A 1 86 ? 2.690 -14.439 -6.466 1.00 96.19 86 LEU A CA 1
ATOM 654 C C . LEU A 1 86 ? 4.124 -14.519 -7.009 1.00 96.19 86 LEU A C 1
ATOM 656 O O . LEU A 1 86 ? 5.060 -14.843 -6.276 1.00 96.19 86 LEU A O 1
ATOM 660 N N . ASP A 1 87 ? 4.298 -14.203 -8.292 1.00 95.12 87 ASP A N 1
ATOM 661 C CA . ASP A 1 87 ? 5.618 -14.134 -8.922 1.00 95.12 87 ASP A CA 1
ATOM 662 C C . ASP A 1 87 ? 6.478 -12.973 -8.374 1.00 95.12 87 ASP A C 1
ATOM 664 O O . ASP A 1 87 ? 6.007 -12.089 -7.647 1.00 95.12 87 ASP A O 1
ATOM 668 N N . GLU A 1 88 ? 7.774 -12.990 -8.697 1.00 92.06 88 GLU A N 1
ATOM 669 C CA . GLU A 1 88 ? 8.731 -12.003 -8.182 1.00 92.06 88 GLU A CA 1
ATOM 670 C C . GLU A 1 88 ? 8.453 -10.587 -8.717 1.00 92.06 88 GLU A C 1
ATOM 672 O O . GLU A 1 88 ? 8.653 -9.615 -7.989 1.00 92.06 88 GLU A O 1
ATOM 677 N N . ASP A 1 89 ? 7.923 -10.454 -9.937 1.00 89.56 89 ASP A N 1
ATOM 678 C CA . ASP A 1 89 ? 7.606 -9.150 -10.527 1.00 89.56 89 ASP A CA 1
ATOM 679 C C . ASP A 1 89 ? 6.446 -8.483 -9.769 1.00 89.56 89 ASP A C 1
ATOM 681 O O . ASP A 1 89 ? 6.563 -7.335 -9.329 1.00 89.56 89 ASP A O 1
ATOM 685 N N . ARG A 1 90 ? 5.348 -9.212 -9.513 1.00 92.25 90 ARG A N 1
ATOM 686 C CA . ARG A 1 90 ? 4.230 -8.730 -8.679 1.00 92.25 90 ARG A CA 1
ATOM 687 C C . ARG A 1 90 ? 4.651 -8.513 -7.227 1.00 92.25 90 ARG A C 1
ATOM 689 O O . ARG A 1 90 ? 4.172 -7.579 -6.581 1.00 92.25 90 ARG A O 1
ATOM 696 N N . THR A 1 91 ? 5.561 -9.335 -6.711 1.00 94.75 91 THR A N 1
ATOM 697 C CA . THR A 1 91 ? 6.121 -9.164 -5.363 1.00 94.75 91 THR A CA 1
ATOM 698 C C . THR A 1 91 ? 6.902 -7.853 -5.243 1.00 94.75 91 THR A C 1
ATOM 700 O O . THR A 1 91 ? 6.736 -7.126 -4.260 1.00 94.75 91 THR A O 1
ATOM 703 N N . GLU A 1 92 ? 7.704 -7.494 -6.246 1.00 91.38 92 GLU A N 1
ATOM 704 C CA . GLU A 1 92 ? 8.441 -6.226 -6.259 1.00 91.38 92 GLU A CA 1
ATOM 705 C C . GLU A 1 92 ? 7.511 -5.017 -6.435 1.00 91.38 92 GLU A C 1
ATOM 707 O O . GLU A 1 92 ? 7.712 -3.976 -5.801 1.00 91.38 92 GLU A O 1
ATOM 712 N N . VAL A 1 93 ? 6.439 -5.161 -7.220 1.00 92.56 93 VAL A N 1
ATOM 713 C CA . VAL A 1 93 ? 5.371 -4.153 -7.309 1.00 92.56 93 VAL A CA 1
ATOM 714 C C . VAL A 1 93 ? 4.740 -3.907 -5.936 1.00 92.56 93 VAL A C 1
ATOM 716 O O . VAL A 1 93 ? 4.589 -2.754 -5.535 1.00 92.56 93 VAL A O 1
ATOM 719 N N . LEU A 1 94 ? 4.429 -4.961 -5.176 1.00 95.44 94 LEU A N 1
ATOM 720 C CA . LEU A 1 94 ? 3.876 -4.855 -3.821 1.00 95.44 94 LEU A CA 1
ATOM 721 C C . LEU A 1 94 ? 4.855 -4.244 -2.816 1.00 95.44 94 LEU A C 1
ATOM 723 O O . LEU A 1 94 ? 4.447 -3.434 -1.981 1.00 95.44 94 LEU A O 1
ATOM 727 N N . ARG A 1 95 ? 6.149 -4.567 -2.924 1.00 94.88 95 ARG A N 1
ATOM 728 C CA . ARG A 1 95 ? 7.198 -3.902 -2.141 1.00 94.88 95 ARG A CA 1
ATOM 729 C C . ARG A 1 95 ? 7.180 -2.395 -2.393 1.00 94.88 95 ARG A C 1
ATOM 731 O O . ARG A 1 95 ? 7.107 -1.613 -1.446 1.00 94.88 95 ARG A O 1
ATOM 738 N N . CYS A 1 96 ? 7.217 -1.989 -3.663 1.00 93.50 96 CYS A N 1
ATOM 739 C CA . CYS A 1 96 ? 7.197 -0.580 -4.055 1.00 93.50 96 CYS A CA 1
ATOM 740 C C . CYS A 1 96 ? 5.899 0.113 -3.616 1.00 93.50 96 CYS A C 1
ATOM 742 O O . CYS A 1 96 ? 5.942 1.242 -3.127 1.00 93.50 96 CYS A O 1
ATOM 744 N N . ALA A 1 97 ? 4.760 -0.570 -3.749 1.00 94.94 97 ALA A N 1
ATOM 745 C CA . ALA A 1 97 ? 3.460 -0.089 -3.303 1.00 94.94 97 ALA A CA 1
ATOM 746 C C . ALA A 1 97 ? 3.442 0.193 -1.798 1.00 94.94 97 ALA A C 1
ATOM 748 O O . ALA A 1 97 ? 3.030 1.274 -1.394 1.00 94.94 97 ALA A O 1
ATOM 749 N N . GLY A 1 98 ? 3.938 -0.736 -0.977 1.00 94.94 98 GLY A N 1
ATOM 750 C CA . GLY A 1 98 ? 4.020 -0.545 0.470 1.00 94.94 98 GLY A CA 1
ATOM 751 C C . GLY A 1 98 ? 4.928 0.622 0.863 1.00 94.94 98 GLY A C 1
ATOM 752 O O . GLY A 1 98 ? 4.564 1.415 1.727 1.00 94.94 98 GLY A O 1
ATOM 753 N N . ILE A 1 99 ? 6.061 0.795 0.176 1.00 93.44 99 ILE A N 1
ATOM 754 C CA . ILE A 1 99 ? 6.987 1.912 0.421 1.00 93.44 99 ILE A CA 1
ATOM 755 C C . ILE A 1 99 ? 6.354 3.268 0.080 1.00 93.44 99 ILE A C 1
ATOM 757 O O . ILE A 1 99 ? 6.588 4.253 0.782 1.00 93.44 99 ILE A O 1
ATOM 761 N N . LEU A 1 100 ? 5.571 3.331 -0.999 1.00 93.81 100 LEU A N 1
ATOM 762 C CA . LEU A 1 100 ? 5.064 4.583 -1.562 1.00 93.81 100 LEU A CA 1
ATOM 763 C C . LEU A 1 100 ? 3.585 4.859 -1.277 1.00 93.81 100 LEU A C 1
ATOM 765 O O . LEU A 1 100 ? 3.107 5.897 -1.725 1.00 93.81 100 LEU A O 1
ATOM 769 N N . HIS A 1 101 ? 2.859 3.992 -0.564 1.00 95.31 101 HIS A N 1
ATOM 770 C CA . HIS A 1 101 ? 1.405 4.133 -0.367 1.00 95.31 101 HIS A CA 1
ATOM 771 C C . HIS A 1 101 ? 1.009 5.530 0.143 1.00 95.31 101 HIS A C 1
ATOM 773 O O . HIS A 1 101 ? 0.052 6.130 -0.338 1.00 95.31 101 HIS A O 1
ATOM 779 N N . ASP A 1 102 ? 1.844 6.092 1.014 1.00 94.25 102 ASP A N 1
ATOM 780 C CA . ASP A 1 102 ? 1.662 7.381 1.672 1.00 94.25 102 ASP A CA 1
ATOM 781 C C . ASP A 1 102 ? 2.342 8.571 0.957 1.00 94.25 102 ASP A C 1
ATOM 783 O O . ASP A 1 102 ? 2.399 9.682 1.495 1.00 94.25 102 ASP A O 1
ATOM 787 N N . ILE A 1 103 ? 2.864 8.396 -0.268 1.00 94.12 103 ILE A N 1
ATOM 788 C CA . ILE A 1 103 ? 3.602 9.444 -1.009 1.00 94.12 103 ILE A CA 1
ATOM 789 C C . ILE A 1 103 ? 2.798 10.735 -1.186 1.00 94.12 103 ILE A C 1
ATOM 791 O O . ILE A 1 103 ? 3.351 11.836 -1.183 1.00 94.12 103 ILE A O 1
ATOM 795 N N . GLY A 1 104 ? 1.472 10.633 -1.253 1.00 93.69 104 GLY A N 1
ATOM 796 C CA . GLY A 1 104 ? 0.596 11.790 -1.367 1.00 93.69 104 GLY A CA 1
ATOM 797 C C . GLY A 1 104 ? 0.490 12.657 -0.116 1.00 93.69 104 GLY A C 1
ATOM 798 O O . GLY A 1 104 ? 0.002 13.785 -0.212 1.00 93.69 104 GLY A O 1
ATOM 799 N N . LYS A 1 105 ? 1.028 12.231 1.038 1.00 92.81 105 LYS A N 1
ATOM 800 C CA . LYS A 1 105 ? 1.225 13.125 2.195 1.00 92.81 105 LYS A CA 1
ATOM 801 C C . LYS A 1 105 ? 2.138 14.307 1.846 1.00 92.81 105 LYS A C 1
ATOM 803 O O . LYS A 1 105 ? 2.064 15.359 2.487 1.00 92.81 105 LYS A O 1
ATOM 808 N N . LEU A 1 106 ? 2.917 14.213 0.759 1.00 91.19 106 LEU A N 1
ATOM 809 C CA . LEU A 1 106 ? 3.604 15.351 0.144 1.00 91.19 106 LEU A CA 1
ATOM 810 C C . LEU A 1 106 ? 2.667 16.479 -0.317 1.00 91.19 106 LEU A C 1
ATOM 812 O O . LEU A 1 106 ? 3.094 17.632 -0.305 1.00 91.19 106 LEU A O 1
ATOM 816 N N . GLY A 1 107 ? 1.398 16.205 -0.613 1.00 88.88 107 GLY A N 1
ATOM 817 C CA . GLY A 1 107 ? 0.380 17.220 -0.908 1.00 88.88 107 GLY A CA 1
ATOM 818 C C . GLY A 1 107 ? -0.303 17.816 0.331 1.00 88.88 107 GLY A C 1
ATOM 819 O O . GLY A 1 107 ? -0.894 18.889 0.255 1.00 88.88 107 GLY A O 1
ATOM 820 N N . VAL A 1 108 ? -0.196 17.176 1.501 1.00 91.62 108 VAL A N 1
ATOM 821 C CA . VAL A 1 108 ? -0.919 17.596 2.714 1.00 91.62 108 VAL A CA 1
ATOM 822 C C . VAL A 1 108 ? -0.168 18.726 3.446 1.00 91.62 108 VAL A C 1
ATOM 824 O O . VAL A 1 108 ? 1.065 18.682 3.558 1.00 91.62 108 VAL A O 1
ATOM 827 N N . PRO A 1 109 ? -0.854 19.761 3.974 1.00 90.94 109 PRO A N 1
ATOM 828 C CA . PRO A 1 109 ? -0.214 20.807 4.769 1.00 90.94 109 PRO A CA 1
ATOM 829 C C . PRO A 1 109 ? 0.492 20.256 6.015 1.00 90.94 109 PRO A C 1
ATOM 831 O O . PRO A 1 109 ? -0.104 19.537 6.815 1.00 90.94 109 PRO A O 1
ATOM 834 N N . ALA A 1 110 ? 1.738 20.678 6.253 1.00 86.44 110 ALA A N 1
ATOM 835 C CA . ALA A 1 110 ? 2.549 20.175 7.368 1.00 86.44 110 ALA A CA 1
ATOM 836 C C . ALA A 1 110 ? 1.927 20.426 8.757 1.00 86.44 110 ALA A C 1
ATOM 838 O O . ALA A 1 110 ? 2.157 19.654 9.683 1.00 86.44 110 ALA A O 1
ATOM 839 N N . ARG A 1 111 ? 1.111 21.482 8.901 1.00 88.44 111 ARG A N 1
ATOM 840 C CA . ARG A 1 111 ? 0.354 21.760 10.134 1.00 88.44 111 ARG A CA 1
ATOM 841 C C . ARG A 1 111 ? -0.657 20.662 10.479 1.00 88.44 111 ARG A C 1
ATOM 843 O O . ARG A 1 111 ? -0.901 20.444 11.653 1.00 88.44 111 ARG A O 1
ATOM 850 N N . LEU A 1 112 ? -1.227 19.988 9.473 1.00 88.88 112 LEU A N 1
ATOM 851 C CA . LEU A 1 112 ? -2.180 18.895 9.683 1.00 88.88 112 LEU A CA 1
ATOM 852 C C . LEU A 1 112 ? -1.459 17.588 10.001 1.00 88.88 112 LEU A C 1
ATOM 854 O O . LEU A 1 112 ? -1.903 16.858 10.875 1.00 88.88 112 LEU A O 1
ATOM 858 N N . LEU A 1 113 ? -0.322 17.332 9.346 1.00 85.31 113 LEU A N 1
ATOM 859 C CA . LEU A 1 113 ? 0.513 16.157 9.625 1.00 85.31 113 LEU A CA 1
ATOM 860 C C . LEU A 1 113 ? 1.090 16.169 11.050 1.00 85.31 113 LEU A C 1
ATOM 862 O O . LEU A 1 113 ? 1.276 15.116 11.643 1.00 85.31 113 LEU A O 1
ATOM 866 N N . ARG A 1 114 ? 1.372 17.358 11.599 1.00 83.94 114 ARG A N 1
ATOM 867 C CA . ARG A 1 114 ? 1.934 17.542 12.950 1.00 83.94 114 ARG A CA 1
ATOM 868 C C . ARG A 1 114 ? 0.901 17.940 14.004 1.00 83.94 114 ARG A C 1
ATOM 870 O O . ARG A 1 114 ? 1.283 18.378 15.084 1.00 83.94 114 ARG A O 1
ATOM 877 N N . LYS A 1 115 ? -0.392 17.886 13.681 1.00 84.81 115 LYS A N 1
ATOM 878 C CA . LYS A 1 115 ? -1.428 18.287 14.630 1.00 84.81 115 LYS A CA 1
ATOM 879 C C . LYS A 1 115 ? -1.512 17.262 15.757 1.00 84.81 115 LYS A C 1
ATOM 881 O O . LYS A 1 115 ? -1.690 16.075 15.502 1.00 84.81 115 LYS A O 1
ATOM 886 N N . GLU A 1 116 ? -1.438 17.741 16.992 1.00 80.44 116 GLU A N 1
ATOM 887 C CA . GLU A 1 116 ? -1.721 16.929 18.170 1.00 80.44 116 GLU A CA 1
ATOM 888 C C . GLU A 1 116 ? -3.238 16.884 18.406 1.00 80.44 116 GLU A C 1
ATOM 890 O O . GLU A 1 116 ? -3.914 17.917 18.411 1.00 80.44 116 GLU A O 1
ATOM 895 N N . GLY A 1 117 ? -3.787 15.679 18.571 1.00 84.00 117 GLY A N 1
ATOM 896 C CA . GLY A 1 117 ? -5.220 15.460 18.781 1.00 84.00 117 GLY A CA 1
ATOM 897 C C . GLY A 1 117 ? -6.036 15.227 17.497 1.00 84.00 117 GLY A C 1
ATOM 898 O O . GLY A 1 117 ? -5.484 15.056 16.408 1.00 84.00 117 GLY A O 1
ATOM 899 N N . PRO A 1 118 ? -7.374 15.151 17.609 1.00 88.44 118 PRO A N 1
ATOM 900 C CA . PRO A 1 118 ? -8.233 14.761 16.497 1.00 88.44 118 PRO A CA 1
ATOM 901 C C . PRO A 1 118 ? -8.322 15.841 15.408 1.00 88.44 118 PRO A C 1
ATOM 903 O O . PRO A 1 118 ? -8.383 17.045 15.675 1.00 88.44 118 PRO A O 1
ATOM 906 N N . LEU A 1 119 ? -8.398 15.391 14.153 1.00 91.31 119 LEU A N 1
ATOM 907 C CA . LEU A 1 119 ? -8.716 16.241 13.008 1.00 91.31 119 LEU A CA 1
ATOM 908 C C . LEU A 1 119 ? -10.202 16.622 13.033 1.00 91.31 119 LEU A C 1
ATOM 910 O O . LEU A 1 119 ? -11.074 15.775 13.237 1.00 91.31 119 LEU A O 1
ATOM 914 N N . THR A 1 120 ? -10.491 17.891 12.760 1.00 95.44 120 THR A N 1
ATOM 915 C CA . THR A 1 120 ? -11.846 18.361 12.452 1.00 95.44 120 THR A CA 1
ATOM 916 C C . THR A 1 120 ? -12.344 17.723 11.146 1.00 95.44 120 THR A C 1
ATOM 918 O O . THR A 1 120 ? -11.531 17.284 10.327 1.00 95.44 120 THR A O 1
ATOM 921 N N . PRO A 1 121 ? -13.663 17.707 10.876 1.00 94.75 121 PRO A N 1
ATOM 922 C CA . PRO A 1 121 ? -14.193 17.147 9.631 1.00 94.75 121 PRO A CA 1
ATOM 923 C C . PRO A 1 121 ? -13.596 17.775 8.360 1.00 94.75 121 PRO A C 1
ATOM 925 O O . PRO A 1 121 ? -13.357 17.073 7.383 1.00 94.75 121 PRO A O 1
ATOM 928 N N . ALA A 1 122 ? -13.313 19.081 8.372 1.00 94.56 122 ALA A N 1
ATOM 929 C CA . ALA A 1 122 ? -12.694 19.769 7.239 1.00 94.56 122 ALA A CA 1
ATOM 930 C C . ALA A 1 122 ? -11.224 19.363 7.045 1.00 94.56 122 ALA A C 1
ATOM 932 O O . ALA A 1 122 ? -10.792 19.109 5.924 1.00 94.56 122 ALA A O 1
ATOM 933 N N . GLU A 1 123 ? -10.458 19.255 8.132 1.00 94.62 123 GLU A N 1
ATOM 934 C CA . GLU A 1 123 ? -9.062 18.806 8.078 1.00 94.62 123 GLU A CA 1
ATOM 935 C C . GLU A 1 123 ? -8.952 17.337 7.659 1.00 94.62 123 GLU A C 1
ATOM 937 O O . GLU A 1 123 ? -8.052 16.979 6.902 1.00 94.62 123 GLU A O 1
ATOM 942 N N . ARG A 1 124 ? -9.894 16.498 8.108 1.00 94.06 124 ARG A N 1
ATOM 943 C CA . ARG A 1 124 ? -10.003 15.097 7.700 1.00 94.06 124 ARG A CA 1
ATOM 944 C C . ARG A 1 124 ? -10.185 14.966 6.189 1.00 94.06 124 ARG A C 1
ATOM 946 O O . ARG A 1 124 ? -9.440 14.214 5.580 1.00 94.06 124 ARG A O 1
ATOM 953 N N . ARG A 1 125 ? -11.077 15.755 5.579 1.00 93.94 125 ARG A N 1
ATOM 954 C CA . ARG A 1 125 ? -11.267 15.760 4.114 1.00 93.94 125 ARG A CA 1
ATOM 955 C C . ARG A 1 125 ? -9.985 16.101 3.355 1.00 93.94 125 ARG A C 1
ATOM 957 O O . ARG A 1 125 ? -9.736 15.527 2.307 1.00 93.94 125 ARG A O 1
ATOM 964 N N . ILE A 1 126 ? -9.165 17.015 3.879 1.00 94.62 126 ILE A N 1
ATOM 965 C CA . ILE A 1 126 ? -7.863 17.351 3.278 1.00 94.62 126 ILE A CA 1
ATOM 966 C C . ILE A 1 126 ? -6.880 16.182 3.431 1.00 94.62 126 ILE A C 1
ATOM 968 O O . ILE A 1 126 ? -6.114 15.897 2.516 1.00 94.62 126 ILE A O 1
ATOM 972 N N . MET A 1 127 ? -6.889 15.499 4.579 1.00 93.31 127 MET A N 1
ATOM 973 C CA . MET A 1 127 ? -6.045 14.321 4.801 1.00 93.31 127 MET A CA 1
ATOM 974 C C . MET A 1 127 ? -6.428 13.164 3.869 1.00 93.31 127 MET A C 1
ATOM 976 O O . MET A 1 127 ? -5.551 12.522 3.302 1.00 93.31 127 MET A O 1
ATOM 980 N N . GLU A 1 128 ? -7.724 12.925 3.673 1.00 95.19 128 GLU A N 1
ATOM 981 C CA . GLU A 1 128 ? -8.272 11.842 2.842 1.00 95.19 128 GLU A CA 1
ATOM 982 C C . GLU A 1 128 ? -7.988 12.014 1.338 1.00 95.19 128 GLU A C 1
ATOM 984 O O . GLU A 1 128 ? -8.173 11.073 0.576 1.00 95.19 128 GLU A O 1
ATOM 989 N N . GLN A 1 129 ? -7.467 13.169 0.906 1.00 95.44 129 GLN A N 1
ATOM 990 C CA . GLN A 1 129 ? -7.021 13.413 -0.476 1.00 95.44 129 GLN A CA 1
ATOM 991 C C . GLN A 1 129 ? -5.627 12.849 -0.778 1.00 95.44 129 GLN A C 1
ATOM 993 O O . GLN A 1 129 ? -5.207 12.818 -1.935 1.00 95.44 129 GLN A O 1
ATOM 998 N N . HIS A 1 130 ? -4.860 12.423 0.233 1.00 96.19 130 HIS A N 1
ATOM 999 C CA . HIS A 1 130 ? -3.502 11.937 -0.010 1.00 96.19 130 HIS A CA 1
ATOM 1000 C C . HIS A 1 130 ? -3.423 10.719 -0.958 1.00 96.19 130 HIS A C 1
ATOM 1002 O O . HIS A 1 130 ? -2.456 10.679 -1.713 1.00 96.19 130 HIS A O 1
ATOM 1008 N N . PRO A 1 131 ? -4.381 9.773 -1.040 1.00 96.94 131 PRO A N 1
ATOM 1009 C CA . PRO A 1 131 ? -4.288 8.692 -2.023 1.00 96.94 131 PRO A CA 1
ATOM 1010 C C . PRO A 1 131 ? -4.339 9.224 -3.462 1.00 96.94 131 PRO A C 1
ATOM 1012 O O . PRO A 1 131 ? -3.545 8.816 -4.310 1.00 96.94 131 PRO A O 1
ATOM 1015 N N . GLU A 1 132 ? -5.206 10.207 -3.729 1.00 96.44 132 GLU A N 1
ATOM 1016 C CA . GLU A 1 132 ? -5.331 10.853 -5.042 1.00 96.44 132 GLU A CA 1
ATOM 1017 C C . GLU A 1 132 ? -4.079 11.664 -5.391 1.00 96.44 132 GLU A C 1
ATOM 1019 O O . GLU A 1 132 ? -3.517 11.506 -6.477 1.00 96.44 132 GLU A O 1
ATOM 1024 N N . HIS A 1 133 ? -3.574 12.470 -4.448 1.00 95.12 133 HIS A N 1
ATOM 1025 C CA . HIS A 1 133 ? -2.304 13.178 -4.624 1.00 95.12 133 HIS A CA 1
ATOM 1026 C C . HIS A 1 133 ? -1.149 12.208 -4.881 1.00 95.12 133 HIS A C 1
ATOM 1028 O O . HIS A 1 133 ? -0.296 12.468 -5.728 1.00 95.12 133 HIS A O 1
ATOM 1034 N N . GLY A 1 134 ? -1.118 11.083 -4.166 1.00 95.06 134 GLY A N 1
ATOM 1035 C CA . GLY A 1 134 ? -0.093 10.064 -4.330 1.00 95.06 134 GLY A CA 1
ATOM 1036 C C . GLY A 1 134 ? -0.136 9.452 -5.723 1.00 95.06 134 GLY A C 1
ATOM 1037 O O . GLY A 1 134 ? 0.893 9.387 -6.394 1.00 95.06 134 GLY A O 1
ATOM 1038 N N . ALA A 1 135 ? -1.334 9.092 -6.190 1.00 94.44 135 ALA A N 1
ATOM 1039 C CA . ALA A 1 135 ? -1.564 8.554 -7.524 1.00 94.44 135 ALA A CA 1
ATOM 1040 C C . ALA A 1 135 ? -1.198 9.538 -8.649 1.00 94.44 135 ALA A C 1
ATOM 1042 O O . ALA A 1 135 ? -0.802 9.086 -9.729 1.00 94.44 135 ALA A O 1
ATOM 1043 N N . GLU A 1 136 ? -1.318 10.850 -8.420 1.00 94.25 136 GLU A N 1
ATOM 1044 C CA . GLU A 1 136 ? -0.876 11.883 -9.366 1.00 94.25 136 GLU A CA 1
ATOM 1045 C C . GLU A 1 136 ? 0.648 12.060 -9.355 1.00 94.25 136 GLU A C 1
ATOM 1047 O O . GLU A 1 136 ? 1.262 12.087 -10.420 1.00 94.25 136 GLU A O 1
ATOM 1052 N N . ILE A 1 137 ? 1.286 12.092 -8.177 1.00 92.50 137 ILE A N 1
ATOM 1053 C CA . ILE A 1 137 ? 2.754 12.196 -8.051 1.00 92.50 137 ILE A CA 1
ATOM 1054 C C . ILE A 1 137 ? 3.448 11.056 -8.800 1.00 92.50 137 ILE A C 1
ATOM 1056 O O . ILE A 1 137 ? 4.447 11.269 -9.487 1.00 92.50 137 ILE A O 1
ATOM 1060 N N . VAL A 1 138 ? 2.911 9.840 -8.686 1.00 91.12 138 VAL A N 1
ATOM 1061 C CA . VAL A 1 138 ? 3.500 8.648 -9.305 1.00 91.12 138 VAL A CA 1
ATOM 1062 C C . VAL A 1 138 ? 3.009 8.389 -10.731 1.00 91.12 138 VAL A C 1
ATOM 1064 O O . VAL A 1 138 ? 3.434 7.414 -11.348 1.00 91.12 138 VAL A O 1
ATOM 1067 N N . ARG A 1 139 ? 2.140 9.246 -11.290 1.00 89.12 139 ARG A N 1
ATOM 1068 C CA . ARG A 1 139 ? 1.502 9.028 -12.601 1.00 89.12 139 ARG A CA 1
ATOM 1069 C C . ARG A 1 139 ? 2.502 8.863 -13.747 1.00 89.12 139 ARG A C 1
ATOM 1071 O O . ARG A 1 139 ? 2.220 8.115 -14.672 1.00 89.12 139 ARG A O 1
ATOM 1078 N N . GLY A 1 140 ? 3.644 9.551 -13.696 1.00 83.31 140 GLY A N 1
ATOM 1079 C CA . GLY A 1 140 ? 4.684 9.486 -14.733 1.00 83.31 140 GLY A CA 1
ATOM 1080 C C . GLY A 1 140 ? 5.667 8.318 -14.595 1.00 83.31 140 GLY A C 1
ATOM 1081 O O . GLY A 1 140 ? 6.648 8.264 -15.332 1.00 83.31 140 GLY A O 1
ATOM 1082 N N . LEU A 1 141 ? 5.467 7.425 -13.624 1.00 84.88 141 LEU A N 1
ATOM 1083 C CA . LEU A 1 141 ? 6.368 6.313 -13.337 1.00 84.88 141 LEU A CA 1
ATOM 1084 C C . LEU A 1 141 ? 5.742 5.004 -13.825 1.00 84.88 141 LEU A C 1
ATOM 1086 O O . LEU A 1 141 ? 5.204 4.233 -13.033 1.00 84.88 141 LEU A O 1
ATOM 1090 N N . ASP A 1 142 ? 5.840 4.736 -15.128 1.00 81.94 142 ASP A N 1
ATOM 1091 C CA . ASP A 1 142 ? 5.198 3.575 -15.771 1.00 81.94 142 ASP A CA 1
ATOM 1092 C C . ASP A 1 142 ? 5.567 2.236 -15.113 1.00 81.94 142 ASP A C 1
ATOM 1094 O O . ASP A 1 142 ? 4.749 1.321 -15.029 1.00 81.94 142 ASP A O 1
ATOM 1098 N N . PHE A 1 143 ? 6.788 2.130 -14.578 1.00 80.31 143 PHE A N 1
ATOM 1099 C CA . PHE A 1 143 ? 7.265 0.923 -13.900 1.00 80.31 143 PHE A CA 1
ATOM 1100 C C . PHE A 1 143 ? 6.525 0.610 -12.593 1.00 80.31 143 PHE A C 1
ATOM 1102 O O . PHE A 1 143 ? 6.659 -0.500 -12.086 1.00 80.31 143 PHE A O 1
ATOM 1109 N N . LEU A 1 144 ? 5.783 1.567 -12.025 1.00 81.62 144 LEU A N 1
ATOM 1110 C CA . LEU A 1 144 ? 4.990 1.323 -10.826 1.00 81.62 144 LEU A CA 1
ATOM 1111 C C . LEU A 1 144 ? 3.713 0.540 -11.132 1.00 81.62 144 LEU A C 1
ATOM 1113 O O . LEU A 1 144 ? 3.200 -0.085 -10.215 1.00 81.62 144 LEU A O 1
ATOM 1117 N N . GLY A 1 145 ? 3.230 0.504 -12.381 1.00 82.50 145 GLY A N 1
ATOM 1118 C CA . GLY A 1 145 ? 2.138 -0.383 -12.804 1.00 82.50 145 GLY A CA 1
ATOM 1119 C C . GLY A 1 145 ? 0.972 -0.453 -11.804 1.00 82.50 145 GLY A C 1
ATOM 1120 O O . GLY A 1 145 ? 0.356 0.563 -11.472 1.00 82.50 145 GLY A O 1
ATOM 1121 N N . GLU A 1 146 ? 0.701 -1.654 -11.279 1.00 88.69 146 GLU A N 1
ATOM 1122 C CA . GLU A 1 146 ? -0.350 -1.899 -10.277 1.00 88.69 146 GLU A CA 1
ATOM 1123 C C . GLU A 1 146 ? -0.090 -1.203 -8.924 1.00 88.69 146 GLU A C 1
ATOM 1125 O O . GLU A 1 146 ? -1.043 -0.890 -8.212 1.00 88.69 146 GLU A O 1
ATOM 1130 N N . ALA A 1 147 ? 1.156 -0.871 -8.564 1.00 92.06 147 ALA A N 1
ATOM 1131 C CA . ALA A 1 147 ? 1.468 -0.170 -7.313 1.00 92.06 147 ALA A CA 1
ATOM 1132 C C . ALA A 1 147 ? 0.763 1.188 -7.220 1.00 92.06 147 ALA A C 1
ATOM 1134 O O . ALA A 1 147 ? 0.365 1.595 -6.131 1.00 92.06 147 ALA A O 1
ATOM 1135 N N . ARG A 1 148 ? 0.525 1.868 -8.352 1.00 95.12 148 ARG A N 1
ATOM 1136 C CA . ARG A 1 148 ? -0.281 3.099 -8.377 1.00 95.12 148 ARG A CA 1
ATOM 1137 C C . ARG A 1 148 ? -1.712 2.854 -7.891 1.00 95.12 148 ARG A C 1
ATOM 1139 O O . ARG A 1 148 ? -2.268 3.701 -7.197 1.00 95.12 148 ARG A O 1
ATOM 1146 N N . ALA A 1 149 ? -2.300 1.704 -8.222 1.00 95.69 149 ALA A N 1
ATOM 1147 C CA . ALA A 1 149 ? -3.631 1.338 -7.747 1.00 95.69 149 ALA A CA 1
ATOM 1148 C C . ALA A 1 149 ? -3.634 1.084 -6.232 1.00 95.69 149 ALA A C 1
ATOM 1150 O O . ALA A 1 149 ? -4.579 1.472 -5.552 1.00 95.69 149 ALA A O 1
ATOM 1151 N N . ALA A 1 150 ? -2.562 0.505 -5.684 1.00 96.62 150 ALA A N 1
ATOM 1152 C CA . ALA A 1 150 ? -2.401 0.392 -4.236 1.00 96.62 150 ALA A CA 1
ATOM 1153 C C . ALA A 1 150 ? -2.278 1.767 -3.560 1.00 96.62 150 ALA A C 1
ATOM 1155 O O . ALA A 1 150 ? -2.998 2.031 -2.603 1.00 96.62 150 ALA A O 1
ATOM 1156 N N . VAL A 1 151 ? -1.461 2.680 -4.097 1.00 96.44 151 VAL A N 1
ATOM 1157 C CA . VAL A 1 151 ? -1.361 4.065 -3.593 1.00 96.44 151 VAL A CA 1
ATOM 1158 C C . VAL A 1 151 ? -2.733 4.747 -3.575 1.00 96.44 151 VAL A C 1
ATOM 1160 O O . VAL A 1 151 ? -3.076 5.390 -2.592 1.00 96.44 151 VAL A O 1
ATOM 1163 N N . LEU A 1 152 ? -3.551 4.561 -4.612 1.00 97.31 152 LEU A N 1
ATOM 1164 C CA . LEU A 1 152 ? -4.869 5.192 -4.703 1.00 97.31 152 LEU A CA 1
ATOM 1165 C C . LEU A 1 152 ? -5.927 4.563 -3.781 1.00 97.31 152 LEU A C 1
ATOM 1167 O O . LEU A 1 152 ? -6.812 5.271 -3.312 1.00 97.31 152 LEU A O 1
ATOM 1171 N N . HIS A 1 153 ? -5.867 3.249 -3.545 1.00 98.06 153 HIS A N 1
ATOM 1172 C CA . HIS A 1 153 ? -6.974 2.494 -2.944 1.00 98.06 153 HIS A CA 1
ATOM 1173 C C . HIS A 1 153 ? -6.632 1.770 -1.633 1.00 98.06 153 HIS A C 1
ATOM 1175 O O . HIS A 1 153 ? -7.457 1.009 -1.135 1.00 98.06 153 HIS A O 1
ATOM 1181 N N . HIS A 1 154 ? -5.450 1.967 -1.044 1.00 97.62 154 HIS A N 1
ATOM 1182 C CA . HIS A 1 154 ? -5.062 1.292 0.207 1.00 97.62 154 HIS A CA 1
ATOM 1183 C C . HIS A 1 154 ? -5.935 1.664 1.424 1.00 97.62 154 HIS A C 1
ATOM 1185 O O . HIS A 1 154 ? -5.901 0.964 2.433 1.00 97.62 154 HIS A O 1
ATOM 1191 N N . HIS A 1 155 ? -6.740 2.727 1.335 1.00 97.81 155 HIS A N 1
ATOM 1192 C CA . HIS A 1 155 ? -7.738 3.096 2.345 1.00 97.81 155 HIS A CA 1
ATOM 1193 C C . HIS A 1 155 ? -9.178 2.685 1.999 1.00 97.81 155 HIS A C 1
ATOM 1195 O O . HIS A 1 155 ? -10.111 2.976 2.757 1.00 97.81 155 HIS A O 1
ATOM 1201 N N . GLU A 1 156 ? -9.374 1.965 0.893 1.00 98.25 156 GLU A N 1
ATOM 1202 C CA . GLU A 1 156 ? -10.641 1.298 0.618 1.00 98.25 156 GLU A CA 1
ATOM 1203 C C . GLU A 1 156 ? -10.862 0.155 1.617 1.00 98.25 156 GLU A C 1
ATOM 1205 O O . GLU A 1 156 ? -9.922 -0.465 2.118 1.00 98.25 156 GLU A O 1
ATOM 1210 N N . ARG A 1 157 ? -12.128 -0.132 1.919 1.00 98.25 157 ARG A N 1
ATOM 1211 C CA . ARG A 1 157 ? -12.521 -1.132 2.919 1.00 98.25 157 ARG A CA 1
ATOM 1212 C C . ARG A 1 157 ? -13.402 -2.178 2.271 1.00 98.25 157 ARG A C 1
ATOM 1214 O O . ARG A 1 157 ? -14.247 -1.832 1.452 1.00 98.25 157 ARG A O 1
ATOM 1221 N N . MET A 1 158 ? -13.285 -3.439 2.687 1.00 98.12 158 MET A N 1
ATOM 1222 C CA . MET A 1 158 ? -14.106 -4.521 2.118 1.00 98.12 158 MET A CA 1
ATOM 1223 C C . MET A 1 158 ? -15.617 -4.239 2.196 1.00 98.12 158 MET A C 1
ATOM 1225 O O . MET A 1 158 ? -16.350 -4.624 1.288 1.00 98.12 158 MET A O 1
ATOM 1229 N N . ASP A 1 159 ? -16.053 -3.514 3.229 1.00 97.62 159 ASP A N 1
ATOM 1230 C CA . ASP A 1 159 ? -17.429 -3.071 3.475 1.00 97.62 159 ASP A CA 1
ATOM 1231 C C . ASP A 1 159 ? -17.881 -1.830 2.676 1.00 97.62 159 ASP A C 1
ATOM 1233 O O . ASP A 1 159 ? -19.020 -1.392 2.835 1.00 97.62 159 ASP A O 1
ATOM 1237 N N . GLY A 1 160 ? -17.026 -1.245 1.832 1.00 97.31 160 GLY A N 1
ATOM 1238 C CA . GLY A 1 160 ? -17.355 -0.073 1.013 1.00 97.31 160 GLY A CA 1
ATOM 1239 C C . GLY A 1 160 ? -17.366 1.262 1.756 1.00 97.31 160 GLY A C 1
ATOM 1240 O O . GLY A 1 160 ? -17.692 2.283 1.160 1.00 97.31 160 GLY A O 1
ATOM 1241 N N . ARG A 1 161 ? -17.006 1.292 3.047 1.00 96.88 161 ARG A N 1
ATOM 1242 C CA . ARG A 1 161 ? -16.951 2.532 3.850 1.00 96.88 161 ARG A CA 1
ATOM 1243 C C . ARG A 1 161 ? -15.589 3.228 3.798 1.00 96.88 161 ARG A C 1
ATOM 1245 O O . ARG A 1 161 ? -15.302 4.078 4.639 1.00 96.88 161 ARG A O 1
ATOM 1252 N N . GLY A 1 162 ? -14.718 2.781 2.895 1.00 96.38 162 GLY A N 1
ATOM 1253 C CA . GLY A 1 162 ? -13.395 3.351 2.679 1.00 96.38 162 GLY A CA 1
ATOM 1254 C C . GLY A 1 162 ? -13.426 4.571 1.763 1.00 96.38 162 GLY A C 1
ATOM 1255 O O . GLY A 1 162 ? -14.489 5.085 1.416 1.00 96.38 162 GLY A O 1
ATOM 1256 N N . TYR A 1 163 ? -12.239 5.037 1.400 1.00 97.38 163 TYR A N 1
ATOM 1257 C CA . TYR A 1 163 ? -12.031 6.192 0.533 1.00 97.38 163 TYR A CA 1
ATOM 1258 C C . TYR A 1 163 ? -10.825 5.928 -0.391 1.00 97.38 163 TYR A C 1
ATOM 1260 O O . TYR A 1 163 ? -10.007 5.057 -0.074 1.00 97.38 163 TYR A O 1
ATOM 1268 N N . PRO A 1 164 ? -10.676 6.652 -1.517 1.00 96.19 164 PRO A N 1
ATOM 1269 C CA . PRO A 1 164 ? -11.476 7.800 -1.968 1.00 96.19 164 PRO A CA 1
ATOM 1270 C C . PRO A 1 164 ? -12.770 7.457 -2.723 1.00 96.19 164 PRO A C 1
ATOM 1272 O O . PRO A 1 164 ? -13.656 8.304 -2.797 1.00 96.19 164 PRO A O 1
ATOM 1275 N N . HIS A 1 165 ? -12.922 6.243 -3.259 1.00 97.00 165 HIS A N 1
ATOM 1276 C CA . HIS A 1 165 ? -14.023 5.909 -4.171 1.00 97.00 165 HIS A CA 1
ATOM 1277 C C . HIS A 1 165 ? -15.121 5.034 -3.548 1.00 97.00 165 HIS A C 1
ATOM 1279 O O . HIS A 1 165 ? -16.150 4.815 -4.189 1.00 97.00 165 HIS A O 1
ATOM 1285 N N . GLY A 1 166 ? -14.933 4.526 -2.326 1.00 96.88 166 GLY A N 1
ATOM 1286 C CA . GLY A 1 166 ? -15.922 3.670 -1.660 1.00 96.88 166 GLY A CA 1
ATOM 1287 C C . GLY A 1 166 ? -16.064 2.311 -2.348 1.00 96.88 166 GLY A C 1
ATOM 1288 O O . GLY A 1 166 ? -17.163 1.758 -2.468 1.00 96.88 166 GLY A O 1
ATOM 1289 N N . LEU A 1 167 ? -14.953 1.780 -2.863 1.00 97.88 167 LEU A N 1
ATOM 1290 C CA . LEU A 1 167 ? -14.919 0.453 -3.468 1.00 97.88 167 LEU A CA 1
ATOM 1291 C C . LEU A 1 167 ? -15.163 -0.607 -2.390 1.00 97.88 167 LEU A C 1
ATOM 1293 O O . LEU A 1 167 ? -14.758 -0.455 -1.243 1.00 97.88 167 LEU A O 1
ATOM 1297 N N . ALA A 1 168 ? -15.824 -1.699 -2.775 1.00 97.88 168 ALA A N 1
ATOM 1298 C CA . ALA A 1 168 ? -16.189 -2.782 -1.864 1.00 97.88 168 ALA A CA 1
ATOM 1299 C C . ALA A 1 168 ? -15.849 -4.142 -2.472 1.00 97.88 168 ALA A C 1
ATOM 1301 O O . ALA A 1 168 ? -15.964 -4.323 -3.693 1.00 97.88 168 ALA A O 1
ATOM 1302 N N . GLY A 1 169 ? -15.488 -5.093 -1.610 1.00 96.31 169 GLY A N 1
ATOM 1303 C CA . GLY A 1 169 ? -15.139 -6.457 -1.998 1.00 96.31 169 GLY A CA 1
ATOM 1304 C C . GLY A 1 169 ? -14.033 -6.519 -3.055 1.00 96.31 169 GLY A C 1
ATOM 1305 O O . GLY A 1 169 ? -13.035 -5.805 -2.993 1.00 96.31 169 GLY A O 1
ATOM 1306 N N . GLU A 1 170 ? -14.236 -7.359 -4.067 1.00 95.75 170 GLU A N 1
ATOM 1307 C CA . GLU A 1 170 ? -13.259 -7.608 -5.137 1.00 95.75 170 GLU A CA 1
ATOM 1308 C C . GLU A 1 170 ? -13.093 -6.450 -6.128 1.00 95.75 170 GLU A C 1
ATOM 1310 O O . GLU A 1 170 ? -12.171 -6.470 -6.940 1.00 95.75 170 GLU A O 1
ATOM 1315 N N . ARG A 1 171 ? -13.935 -5.408 -6.045 1.00 97.62 171 ARG A N 1
ATOM 1316 C CA . ARG A 1 171 ? -13.717 -4.176 -6.819 1.00 97.62 171 ARG A CA 1
ATOM 1317 C C . ARG A 1 171 ? -12.477 -3.422 -6.344 1.00 97.62 171 ARG A C 1
ATOM 1319 O O . ARG A 1 171 ? -11.951 -2.606 -7.092 1.00 97.62 171 ARG A O 1
ATOM 1326 N N . ILE A 1 172 ? -12.015 -3.688 -5.122 1.00 98.12 172 ILE A N 1
ATOM 1327 C CA . ILE A 1 172 ? -10.757 -3.157 -4.606 1.00 98.12 172 ILE A CA 1
ATOM 1328 C C . ILE A 1 172 ? -9.603 -3.964 -5.228 1.00 98.12 172 ILE A C 1
ATOM 133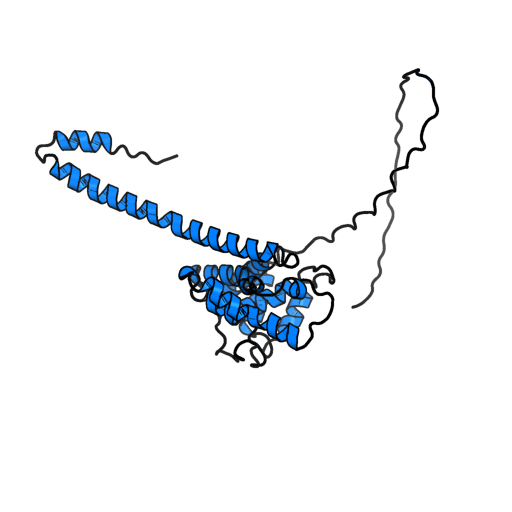0 O O . ILE A 1 172 ? -9.565 -5.193 -5.065 1.00 98.12 172 ILE A O 1
ATOM 1334 N N . PRO A 1 173 ? -8.635 -3.311 -5.899 1.00 97.44 173 PRO A N 1
ATOM 1335 C CA . PRO A 1 173 ? -7.478 -3.994 -6.473 1.00 97.44 173 PRO A CA 1
ATOM 1336 C C . PRO A 1 173 ? -6.779 -4.904 -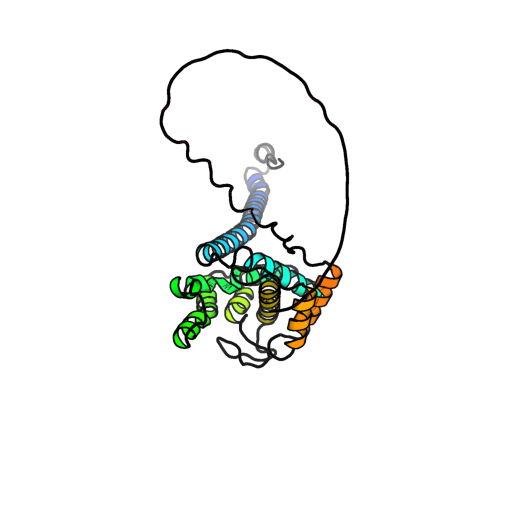5.455 1.00 97.44 173 PRO A C 1
ATOM 1338 O O . PRO A 1 173 ? -6.604 -4.527 -4.296 1.00 97.44 173 PRO A O 1
ATOM 1341 N N . GLU A 1 174 ? -6.357 -6.103 -5.873 1.00 97.81 174 GLU A N 1
ATOM 1342 C CA . GLU A 1 174 ? -5.696 -7.077 -4.982 1.00 97.81 174 GLU A CA 1
ATOM 1343 C C . GLU A 1 174 ? -4.478 -6.462 -4.277 1.00 97.81 174 GLU A C 1
ATOM 1345 O O . GLU A 1 174 ? -4.332 -6.587 -3.063 1.00 97.81 174 GLU A O 1
ATOM 1350 N N . VAL A 1 175 ? -3.671 -5.693 -5.011 1.00 97.06 175 VAL A N 1
ATOM 1351 C CA . VAL A 1 175 ? -2.508 -4.982 -4.465 1.00 97.06 175 VAL A CA 1
ATOM 1352 C C . VAL A 1 175 ? -2.867 -3.973 -3.371 1.00 97.06 175 VAL A C 1
ATOM 1354 O O . VAL A 1 175 ? -2.135 -3.844 -2.394 1.00 97.06 175 VAL A O 1
ATOM 1357 N N . ALA A 1 176 ? -4.013 -3.299 -3.485 1.00 97.81 176 ALA A N 1
ATOM 1358 C CA . ALA A 1 176 ? -4.489 -2.361 -2.475 1.00 97.81 176 ALA A CA 1
ATOM 1359 C C . ALA A 1 176 ? -4.963 -3.095 -1.215 1.00 97.81 176 ALA A C 1
ATOM 1361 O O . ALA A 1 176 ? -4.641 -2.675 -0.108 1.00 97.81 176 ALA A O 1
ATOM 1362 N N . ARG A 1 177 ? -5.652 -4.235 -1.376 1.00 98.50 177 ARG A N 1
ATOM 1363 C CA . ARG A 1 177 ? -6.082 -5.090 -0.254 1.00 98.50 177 ARG A CA 1
ATOM 1364 C C . ARG A 1 177 ? -4.893 -5.647 0.533 1.00 98.50 177 ARG A C 1
ATOM 1366 O O . ARG A 1 177 ? -4.956 -5.711 1.759 1.00 98.50 177 ARG A O 1
ATOM 1373 N N . ILE A 1 178 ? -3.809 -6.016 -0.153 1.00 98.56 178 ILE A N 1
ATOM 1374 C CA . ILE A 1 178 ? -2.563 -6.468 0.484 1.00 98.56 178 ILE A CA 1
ATOM 1375 C C . ILE A 1 178 ? -1.917 -5.323 1.273 1.00 98.56 178 ILE A C 1
ATOM 1377 O O . ILE A 1 178 ? -1.614 -5.491 2.455 1.00 98.56 178 ILE A O 1
ATOM 1381 N N . VAL A 1 179 ? -1.738 -4.156 0.644 1.00 98.31 179 VAL A N 1
ATOM 1382 C CA . VAL A 1 179 ? -1.104 -2.995 1.290 1.00 98.31 179 VAL A CA 1
ATOM 1383 C C . VAL A 1 179 ? -1.927 -2.487 2.473 1.00 98.31 179 VAL A C 1
ATOM 1385 O O . VAL A 1 179 ? -1.343 -2.175 3.501 1.00 98.31 179 VAL A O 1
ATOM 1388 N N . ALA A 1 180 ? -3.260 -2.489 2.390 1.00 98.25 180 ALA A N 1
ATOM 1389 C CA . ALA A 1 180 ? -4.136 -2.094 3.495 1.00 98.25 180 ALA A CA 1
ATOM 1390 C C . ALA A 1 180 ? -3.918 -2.948 4.758 1.00 98.25 180 ALA A C 1
ATOM 1392 O O . ALA A 1 180 ? -3.886 -2.428 5.874 1.00 98.25 180 ALA A O 1
ATOM 1393 N N . VAL A 1 181 ? -3.748 -4.266 4.592 1.00 98.56 181 VAL A N 1
ATOM 1394 C CA . VAL A 1 181 ? -3.444 -5.178 5.708 1.00 98.56 181 VAL A CA 1
ATOM 1395 C C . VAL A 1 181 ? -2.031 -4.947 6.237 1.00 98.56 181 VAL A C 1
ATOM 1397 O O . VAL A 1 181 ? -1.836 -4.901 7.451 1.00 98.56 181 VAL A O 1
ATOM 1400 N N . ALA A 1 182 ? -1.054 -4.779 5.345 1.00 98.19 182 ALA A N 1
ATOM 1401 C CA . ALA A 1 182 ? 0.336 -4.527 5.715 1.00 98.19 182 ALA A CA 1
ATOM 1402 C C . ALA A 1 182 ? 0.515 -3.201 6.482 1.00 98.19 182 ALA A C 1
ATOM 1404 O O . ALA A 1 182 ? 1.216 -3.175 7.494 1.00 98.19 182 ALA A O 1
ATOM 1405 N N . ASP A 1 183 ? -0.146 -2.128 6.040 1.00 96.88 183 ASP A N 1
ATOM 1406 C CA . ASP A 1 183 ? -0.148 -0.815 6.696 1.00 96.88 183 ASP A CA 1
ATOM 1407 C C . ASP A 1 183 ? -0.772 -0.896 8.092 1.00 96.88 183 ASP A C 1
ATOM 1409 O O . ASP A 1 183 ? -0.143 -0.532 9.088 1.00 96.88 183 ASP A O 1
ATOM 1413 N N . ALA A 1 184 ? -1.970 -1.477 8.197 1.00 96.50 184 ALA A N 1
ATOM 1414 C CA . ALA A 1 184 ? -2.643 -1.635 9.481 1.00 96.50 184 ALA A CA 1
ATOM 1415 C C . ALA A 1 184 ? -1.833 -2.485 10.470 1.00 96.50 184 ALA A C 1
ATOM 1417 O O . ALA A 1 184 ? -1.778 -2.157 11.658 1.00 96.50 184 ALA A O 1
ATOM 1418 N N . PHE A 1 185 ? -1.191 -3.554 9.991 1.00 96.88 185 PHE A N 1
ATOM 1419 C CA . PHE A 1 185 ? -0.298 -4.370 10.804 1.00 96.88 185 PHE A CA 1
ATOM 1420 C C . PHE A 1 185 ? 0.863 -3.537 11.356 1.00 96.88 185 PHE A C 1
ATOM 1422 O O . PHE A 1 185 ? 1.025 -3.460 12.575 1.00 96.88 185 PHE A O 1
ATOM 1429 N N . ASP A 1 186 ? 1.613 -2.849 10.486 1.00 94.44 186 ASP A N 1
ATOM 1430 C CA . ASP A 1 186 ? 2.760 -2.044 10.915 1.00 94.44 186 ASP A CA 1
ATOM 1431 C C . ASP A 1 186 ? 2.347 -0.896 11.844 1.00 94.44 186 ASP A C 1
ATOM 1433 O O . ASP A 1 186 ? 3.022 -0.623 12.839 1.00 94.44 186 ASP A O 1
ATOM 1437 N N . ALA A 1 187 ? 1.217 -0.245 11.561 1.00 91.00 187 ALA A N 1
ATOM 1438 C CA . ALA A 1 187 ? 0.666 0.818 12.392 1.00 91.00 187 ALA A CA 1
ATOM 1439 C C . ALA A 1 187 ? 0.293 0.336 13.802 1.00 91.00 187 ALA A C 1
ATOM 1441 O O . ALA A 1 187 ? 0.339 1.127 14.747 1.00 91.00 187 ALA A O 1
ATOM 1442 N N . MET A 1 188 ? -0.070 -0.941 13.959 1.00 92.50 188 MET A N 1
ATOM 1443 C CA . MET A 1 188 ? -0.348 -1.542 15.261 1.00 92.50 188 MET A CA 1
ATOM 1444 C C . MET A 1 188 ? 0.910 -2.008 15.985 1.00 92.50 188 MET A C 1
ATOM 1446 O O . MET A 1 188 ? 0.963 -1.863 17.205 1.00 92.50 188 MET A O 1
ATOM 1450 N N . THR A 1 189 ? 1.896 -2.564 15.279 1.00 91.12 189 THR A N 1
ATOM 1451 C CA . THR A 1 189 ? 3.101 -3.145 15.894 1.00 91.12 189 THR A CA 1
ATOM 1452 C C . THR A 1 189 ? 4.230 -2.146 16.112 1.00 91.12 189 THR A C 1
ATOM 1454 O O . THR A 1 189 ? 5.126 -2.414 16.904 1.00 91.12 189 THR A O 1
ATOM 1457 N N . SER A 1 190 ? 4.209 -0.999 15.433 1.00 85.19 190 SER A N 1
ATOM 1458 C CA . SER A 1 190 ? 5.253 0.021 15.560 1.00 85.19 190 SER A CA 1
ATOM 1459 C C . SER A 1 190 ? 4.976 0.991 16.703 1.00 85.19 190 SER A C 1
ATOM 1461 O O . SER A 1 190 ? 3.863 1.502 16.847 1.00 85.19 190 SER A O 1
ATOM 1463 N N . THR A 1 191 ? 6.014 1.315 17.472 1.00 75.19 191 THR A N 1
ATOM 1464 C CA . THR A 1 191 ? 5.970 2.412 18.441 1.00 75.19 191 THR A CA 1
ATOM 1465 C C . THR A 1 191 ? 5.874 3.748 17.706 1.00 75.19 191 THR A C 1
ATOM 1467 O O . THR A 1 191 ? 6.610 4.024 16.761 1.00 75.19 191 THR A O 1
ATOM 1470 N N . ARG A 1 192 ? 4.941 4.598 18.133 1.00 71.50 192 ARG A N 1
ATOM 1471 C CA . ARG A 1 192 ? 4.798 5.989 17.682 1.00 71.50 192 ARG A CA 1
ATOM 1472 C C . ARG A 1 192 ? 4.909 6.908 18.900 1.00 71.50 192 ARG A C 1
ATOM 1474 O O . ARG A 1 192 ? 4.692 6.459 20.020 1.00 71.50 192 ARG A O 1
ATOM 1481 N N . SER A 1 193 ? 5.186 8.200 18.700 1.00 55.88 193 SER A N 1
ATOM 1482 C CA . SER A 1 193 ? 5.467 9.173 19.781 1.00 55.88 193 SER A CA 1
ATOM 1483 C C . SER A 1 193 ? 4.445 9.215 20.929 1.00 55.88 193 SER A C 1
ATOM 1485 O O . SER A 1 193 ? 4.784 9.656 22.019 1.00 55.88 193 SER A O 1
ATOM 1487 N N . TYR A 1 194 ? 3.216 8.743 20.703 1.00 59.44 194 TYR A N 1
ATOM 1488 C CA . TYR A 1 194 ? 2.132 8.743 21.689 1.00 59.44 194 TYR A CA 1
ATOM 1489 C C . TYR A 1 194 ? 1.643 7.335 22.075 1.00 59.44 194 TYR A C 1
ATOM 1491 O O . TYR A 1 194 ? 0.673 7.215 22.820 1.00 59.44 194 TYR A O 1
ATOM 1499 N N . ARG A 1 195 ? 2.249 6.257 21.547 1.00 65.69 195 ARG A N 1
ATOM 1500 C CA . ARG A 1 195 ? 1.785 4.880 21.776 1.00 65.69 195 ARG A CA 1
ATOM 1501 C C . ARG A 1 195 ? 2.879 3.841 21.531 1.00 65.69 195 ARG A C 1
ATOM 1503 O O . ARG A 1 195 ? 3.462 3.809 20.450 1.00 65.69 195 ARG A O 1
ATOM 1510 N N . ARG A 1 196 ? 3.082 2.925 22.481 1.00 75.81 196 ARG A N 1
ATOM 1511 C CA . ARG A 1 196 ? 3.894 1.720 22.242 1.00 75.81 196 ARG A CA 1
ATOM 1512 C C . ARG A 1 196 ? 3.224 0.790 21.234 1.00 75.81 196 ARG A C 1
ATOM 1514 O O . ARG A 1 196 ? 2.000 0.637 21.248 1.00 75.81 196 ARG A O 1
ATOM 1521 N N . GLY A 1 197 ? 4.043 0.162 20.395 1.00 80.62 197 GLY A N 1
ATOM 1522 C CA . GLY A 1 197 ? 3.598 -0.900 19.503 1.00 80.62 197 GLY A CA 1
ATOM 1523 C C . GLY A 1 197 ? 2.951 -2.047 20.282 1.00 80.62 197 GLY A C 1
ATOM 1524 O O . GLY A 1 197 ? 3.389 -2.407 21.377 1.00 80.62 197 GLY A O 1
ATOM 1525 N N . ARG A 1 198 ? 1.877 -2.612 19.732 1.00 85.81 198 ARG A N 1
ATOM 1526 C CA . ARG A 1 198 ? 1.245 -3.824 20.259 1.00 85.81 198 ARG A CA 1
ATOM 1527 C C . ARG A 1 198 ? 2.109 -5.048 19.930 1.00 85.81 198 ARG A C 1
ATOM 1529 O O . ARG A 1 198 ? 2.736 -5.073 18.870 1.00 85.81 198 ARG A O 1
ATOM 1536 N N . PRO A 1 199 ? 2.081 -6.101 20.767 1.00 91.19 199 PRO A N 1
ATOM 1537 C CA . PRO A 1 199 ? 2.648 -7.391 20.396 1.00 91.19 199 PRO A CA 1
ATOM 1538 C C . PRO A 1 199 ? 2.051 -7.902 19.081 1.00 91.19 199 PRO A C 1
ATOM 1540 O O . PRO A 1 199 ? 0.855 -7.734 18.832 1.00 91.19 199 PRO A O 1
ATOM 1543 N N . VAL A 1 200 ? 2.865 -8.586 18.274 1.00 93.12 200 VAL A N 1
ATOM 1544 C CA . VAL A 1 200 ? 2.460 -9.137 16.967 1.00 93.12 200 VAL A CA 1
ATOM 1545 C C . VAL A 1 200 ? 1.192 -9.991 17.069 1.00 93.12 200 VAL A C 1
ATOM 1547 O O . VAL A 1 200 ? 0.298 -9.846 16.240 1.00 93.12 200 VAL A O 1
ATOM 1550 N N . ALA A 1 201 ? 1.074 -10.825 18.108 1.00 92.69 201 ALA A N 1
ATOM 1551 C CA . ALA A 1 201 ? -0.114 -11.647 18.341 1.00 92.69 201 ALA A CA 1
ATOM 1552 C C . ALA A 1 201 ? -1.391 -10.798 18.488 1.00 92.69 201 ALA A C 1
ATOM 1554 O O . ALA A 1 201 ? -2.370 -11.034 17.788 1.00 92.69 201 ALA A O 1
ATOM 1555 N N . ALA A 1 202 ? -1.345 -9.740 19.303 1.00 93.81 202 ALA A N 1
ATOM 1556 C CA . ALA A 1 202 ? -2.479 -8.839 19.508 1.00 93.81 202 ALA A CA 1
ATOM 1557 C C . ALA A 1 202 ? -2.825 -8.024 18.246 1.00 93.81 202 ALA A C 1
ATOM 1559 O O . ALA A 1 202 ? -3.987 -7.693 18.014 1.00 93.81 202 ALA A O 1
ATOM 1560 N N . ALA A 1 203 ? -1.829 -7.681 17.421 1.00 95.31 203 ALA A N 1
ATOM 1561 C CA . ALA A 1 203 ? -2.074 -7.042 16.129 1.00 95.31 203 ALA A CA 1
ATOM 1562 C C . ALA A 1 203 ? -2.783 -7.995 15.151 1.00 95.31 203 ALA A C 1
ATOM 1564 O O . ALA A 1 203 ? -3.700 -7.571 14.450 1.00 95.31 203 ALA A O 1
ATOM 1565 N N . LEU A 1 204 ? -2.404 -9.277 15.128 1.00 96.50 204 LEU A N 1
ATOM 1566 C CA . LEU A 1 204 ? -3.047 -10.288 14.284 1.00 96.50 204 LEU A CA 1
ATOM 1567 C C . LEU A 1 204 ? -4.485 -10.580 14.717 1.00 96.50 204 LEU A C 1
ATOM 1569 O O . LEU A 1 204 ? -5.362 -10.607 13.859 1.00 96.50 204 LEU A O 1
ATOM 1573 N N . GLU A 1 205 ? -4.743 -10.711 16.018 1.00 97.25 205 GLU A N 1
ATOM 1574 C CA . GLU A 1 205 ? -6.104 -10.878 16.552 1.00 97.25 205 GLU A CA 1
ATOM 1575 C C . GLU A 1 205 ? -7.023 -9.719 16.132 1.00 97.25 205 GLU A C 1
ATOM 1577 O O . GLU A 1 205 ? -8.167 -9.929 15.729 1.00 97.25 205 GLU A O 1
ATOM 1582 N N . GLU A 1 206 ? -6.516 -8.483 16.158 1.00 97.62 206 GLU A N 1
ATOM 1583 C CA . GLU A 1 206 ? -7.281 -7.309 15.733 1.00 97.62 206 GLU A CA 1
ATOM 1584 C C . GLU A 1 206 ? -7.544 -7.293 14.216 1.00 97.62 206 GLU A C 1
ATOM 1586 O O . GLU A 1 206 ? -8.642 -6.923 13.786 1.00 97.62 206 GLU A O 1
ATOM 1591 N N . LEU A 1 207 ? -6.575 -7.725 13.397 1.00 97.88 207 LEU A N 1
ATOM 1592 C CA . LEU A 1 207 ? -6.777 -7.889 11.952 1.00 97.88 207 LEU A CA 1
ATOM 1593 C C . LEU A 1 207 ? -7.832 -8.957 11.653 1.00 97.88 207 LEU A C 1
ATOM 1595 O O . LEU A 1 207 ? -8.691 -8.733 10.801 1.00 97.88 207 LEU A O 1
ATOM 1599 N N . GLU A 1 208 ? -7.795 -10.088 12.359 1.00 97.94 208 GLU A N 1
ATOM 1600 C CA . GLU A 1 208 ? -8.777 -11.168 12.224 1.00 97.94 208 GLU A CA 1
ATOM 1601 C C . GLU A 1 208 ? -10.174 -10.710 12.647 1.00 97.94 208 GLU A C 1
ATOM 1603 O O . GLU A 1 208 ? -11.143 -10.948 11.927 1.00 97.94 208 GLU A O 1
ATOM 1608 N N . ARG A 1 209 ? -10.283 -9.954 13.747 1.00 98.00 209 ARG A N 1
ATOM 1609 C CA . ARG A 1 209 ? -11.543 -9.338 14.191 1.00 98.00 209 ARG A CA 1
ATOM 1610 C C . ARG A 1 209 ? -12.133 -8.394 13.137 1.00 98.00 209 ARG A C 1
ATOM 1612 O O . ARG A 1 209 ? -13.351 -8.281 13.015 1.00 98.00 209 ARG A O 1
ATOM 1619 N N . CYS A 1 210 ? -11.277 -7.693 12.396 1.00 97.44 210 CYS A N 1
ATOM 1620 C CA . CYS A 1 210 ? -11.668 -6.745 11.352 1.00 97.44 210 CYS A CA 1
ATOM 1621 C C . CYS A 1 210 ? -11.783 -7.373 9.949 1.00 97.44 210 CYS A C 1
ATOM 1623 O O . CYS A 1 210 ? -12.141 -6.674 8.990 1.00 97.44 210 CYS A O 1
ATOM 1625 N N . ALA A 1 211 ? -11.493 -8.668 9.804 1.00 97.44 211 ALA A N 1
ATOM 1626 C CA . ALA A 1 211 ? -11.578 -9.375 8.535 1.00 97.44 211 ALA A CA 1
ATOM 1627 C C . ALA A 1 211 ? -13.033 -9.445 8.036 1.00 97.44 211 ALA A C 1
ATOM 1629 O O . ALA A 1 211 ? -13.978 -9.614 8.803 1.00 97.44 211 ALA A O 1
ATOM 1630 N N . GLY A 1 212 ? -13.226 -9.267 6.731 1.00 94.44 212 GLY A N 1
ATOM 1631 C CA . GLY A 1 212 ? -14.537 -9.265 6.076 1.00 94.44 212 GLY A CA 1
ATOM 1632 C C . GLY A 1 212 ? -15.281 -7.930 6.155 1.00 94.44 212 GLY A C 1
ATOM 1633 O O . GLY A 1 212 ? -16.216 -7.721 5.388 1.00 94.44 212 GLY A O 1
ATOM 1634 N N . THR A 1 213 ? -14.851 -7.002 7.018 1.00 96.44 213 THR A N 1
ATOM 1635 C CA . THR A 1 213 ? -15.406 -5.639 7.083 1.00 96.44 213 THR A CA 1
ATOM 1636 C C . THR A 1 213 ? -14.394 -4.606 6.609 1.00 96.44 213 THR A C 1
ATOM 1638 O O . THR A 1 213 ? -14.587 -3.970 5.578 1.00 96.44 213 THR A O 1
ATOM 1641 N N . GLN A 1 214 ? -13.284 -4.444 7.324 1.00 97.25 214 GLN A N 1
ATOM 1642 C CA . GLN A 1 214 ? -12.229 -3.521 6.926 1.00 97.25 214 GLN A CA 1
ATOM 1643 C C . GLN A 1 214 ? -11.247 -4.196 5.971 1.00 97.25 214 GLN A C 1
ATOM 1645 O O . GLN A 1 214 ? -10.938 -3.639 4.921 1.00 97.25 214 GLN A O 1
ATOM 1650 N N . PHE A 1 215 ? -10.809 -5.406 6.315 1.00 98.44 215 PHE A N 1
ATOM 1651 C CA . PHE A 1 215 ? -9.741 -6.109 5.611 1.00 98.44 215 PHE A CA 1
ATOM 1652 C C . PHE A 1 215 ? -10.244 -7.341 4.876 1.00 98.44 215 PHE A C 1
ATOM 1654 O O . PHE A 1 215 ? -11.212 -7.978 5.290 1.00 98.44 215 PHE A O 1
ATOM 1661 N N . ASP A 1 216 ? -9.556 -7.707 3.800 1.00 98.31 216 ASP A N 1
ATOM 1662 C CA . ASP A 1 216 ? -9.811 -8.957 3.097 1.00 98.31 216 ASP A CA 1
ATOM 1663 C C . ASP A 1 216 ? -9.339 -10.153 3.953 1.00 98.31 216 ASP A C 1
ATOM 1665 O O . ASP A 1 216 ? -8.143 -10.239 4.264 1.00 98.31 216 ASP A O 1
ATOM 1669 N N . PRO A 1 217 ? -10.233 -11.099 4.314 1.00 98.00 217 PRO A N 1
ATOM 1670 C CA . PRO A 1 217 ? -9.870 -12.280 5.095 1.00 98.00 217 PRO A CA 1
ATOM 1671 C C . PRO A 1 217 ? -8.734 -13.107 4.483 1.00 98.00 217 PRO A C 1
ATOM 1673 O O . PRO A 1 217 ? -7.913 -13.659 5.218 1.00 98.00 217 PRO A O 1
ATOM 1676 N N . ARG A 1 218 ? -8.643 -13.177 3.147 1.00 98.25 218 ARG A N 1
ATOM 1677 C CA . ARG A 1 218 ? -7.583 -13.913 2.441 1.00 98.25 218 ARG A CA 1
ATOM 1678 C C . ARG A 1 218 ? -6.215 -13.288 2.701 1.00 98.25 218 ARG A C 1
ATOM 1680 O O . ARG A 1 218 ? -5.243 -14.020 2.900 1.00 98.25 218 ARG A O 1
ATOM 1687 N N . MET A 1 219 ? -6.137 -11.959 2.735 1.00 98.38 219 MET A N 1
ATOM 1688 C CA . MET A 1 219 ? -4.883 -11.229 2.952 1.00 98.38 219 MET A CA 1
ATOM 1689 C C . MET A 1 219 ? -4.438 -11.324 4.412 1.00 98.38 219 MET A C 1
ATOM 1691 O O . MET A 1 219 ? -3.272 -11.610 4.676 1.00 98.38 219 MET A O 1
ATOM 1695 N N . VAL A 1 220 ? -5.378 -11.202 5.358 1.00 98.44 220 VAL A N 1
ATOM 1696 C CA . VAL A 1 220 ? -5.114 -11.391 6.797 1.00 98.44 220 VAL A CA 1
ATOM 1697 C C . VAL A 1 220 ? -4.614 -12.808 7.087 1.00 98.44 220 VAL A C 1
ATOM 1699 O O . VAL A 1 220 ? -3.574 -12.985 7.721 1.00 98.44 220 VAL A O 1
ATOM 1702 N N . ALA A 1 221 ? -5.304 -13.830 6.568 1.00 98.31 221 ALA A N 1
ATOM 1703 C CA . ALA A 1 221 ? -4.903 -15.221 6.762 1.00 98.31 221 ALA A CA 1
ATOM 1704 C C . ALA A 1 221 ? -3.513 -15.512 6.176 1.00 98.31 221 ALA A C 1
ATOM 1706 O O . ALA A 1 221 ? -2.755 -16.295 6.748 1.00 98.31 221 ALA A O 1
ATOM 1707 N N . SER A 1 222 ? -3.174 -14.877 5.052 1.00 98.38 222 SER A N 1
ATOM 1708 C CA . SER A 1 222 ? -1.863 -15.027 4.417 1.00 98.38 222 SER A CA 1
ATOM 1709 C C . SER A 1 222 ? -0.762 -14.344 5.231 1.00 98.38 222 SER A C 1
ATOM 1711 O O . SER A 1 222 ? 0.261 -14.967 5.500 1.00 98.38 222 SER A O 1
ATOM 1713 N N . LEU A 1 223 ? -0.993 -13.132 5.751 1.00 98.12 223 LEU A N 1
ATOM 1714 C CA . LEU A 1 223 ? -0.045 -12.498 6.673 1.00 98.12 223 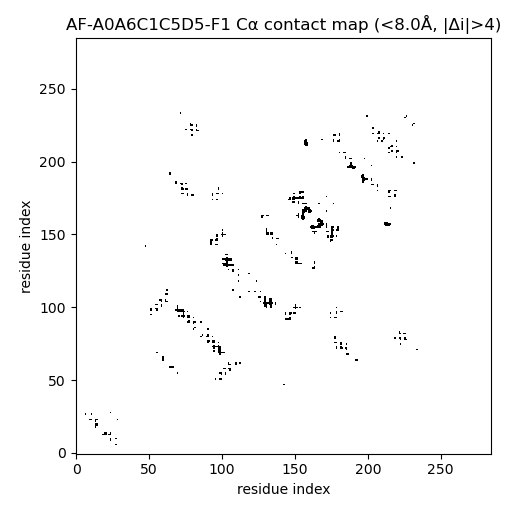LEU A CA 1
ATOM 1715 C C . LEU A 1 223 ? 0.222 -13.381 7.900 1.00 98.12 223 LEU A C 1
ATOM 1717 O O . LEU A 1 223 ? 1.376 -13.591 8.269 1.00 98.12 223 LEU A O 1
ATOM 1721 N N . ARG A 1 224 ? -0.831 -13.944 8.508 1.00 97.69 224 ARG A N 1
ATOM 1722 C CA . ARG A 1 224 ? -0.691 -14.823 9.677 1.00 97.69 224 ARG A CA 1
ATOM 1723 C C . ARG A 1 224 ? 0.172 -16.048 9.380 1.00 97.69 224 ARG A C 1
ATOM 1725 O O . ARG A 1 224 ? 1.048 -16.371 10.179 1.00 97.69 224 ARG A O 1
ATOM 1732 N N . ARG A 1 225 ? -0.068 -16.736 8.257 1.00 97.88 225 ARG A N 1
ATOM 1733 C CA . ARG A 1 225 ? 0.729 -17.914 7.866 1.00 97.88 225 ARG A CA 1
ATOM 1734 C C . ARG A 1 225 ? 2.187 -17.538 7.601 1.00 97.88 225 ARG A C 1
AT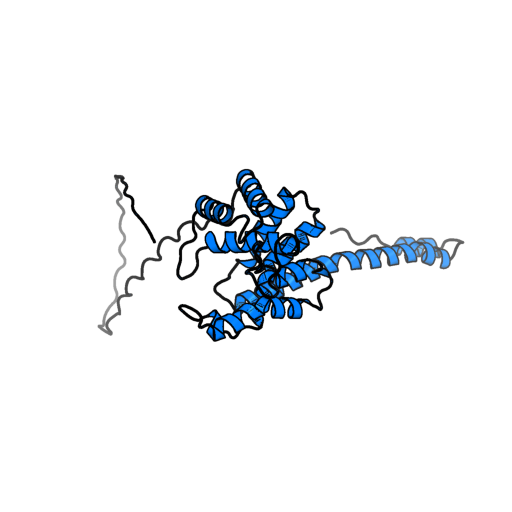OM 1736 O O . ARG A 1 225 ? 3.076 -18.191 8.144 1.00 97.88 225 ARG A O 1
ATOM 1743 N N . ALA A 1 226 ? 2.426 -16.436 6.891 1.00 96.56 226 ALA A N 1
ATOM 1744 C CA . ALA A 1 226 ? 3.776 -15.954 6.617 1.00 96.56 226 ALA A CA 1
ATOM 1745 C C . ALA A 1 226 ? 4.548 -15.606 7.903 1.00 96.56 226 ALA A C 1
ATOM 1747 O O . ALA A 1 226 ? 5.710 -15.981 8.057 1.00 96.56 226 ALA A O 1
ATOM 1748 N N . LEU A 1 227 ? 3.901 -14.933 8.861 1.00 95.75 227 LEU A N 1
ATOM 1749 C CA . LEU A 1 227 ? 4.515 -14.588 10.147 1.00 95.75 227 LEU A CA 1
ATOM 1750 C C . LEU A 1 227 ? 4.758 -15.810 11.034 1.00 95.75 227 LEU A C 1
ATOM 1752 O O . LEU A 1 227 ? 5.767 -15.852 11.731 1.00 95.75 227 LEU A O 1
ATOM 1756 N N . ALA A 1 228 ? 3.882 -16.815 10.995 1.00 94.00 228 ALA A N 1
ATOM 1757 C CA . ALA A 1 228 ? 4.113 -18.071 11.705 1.00 94.00 228 ALA A CA 1
ATOM 1758 C C . ALA A 1 228 ? 5.339 -18.827 11.158 1.00 94.00 228 ALA A C 1
ATOM 1760 O O . ALA A 1 228 ? 6.046 -19.475 11.925 1.00 94.00 228 ALA A O 1
ATOM 1761 N N . ALA A 1 229 ? 5.606 -18.725 9.851 1.00 92.69 229 ALA A N 1
ATOM 1762 C CA . ALA A 1 229 ? 6.740 -19.382 9.204 1.00 92.69 229 ALA A CA 1
ATOM 1763 C C . ALA A 1 229 ? 8.069 -18.620 9.356 1.00 92.69 229 ALA A C 1
ATOM 1765 O O . ALA A 1 229 ? 9.122 -19.242 9.487 1.00 92.69 229 ALA A O 1
ATOM 1766 N N . HIS A 1 230 ? 8.040 -17.284 9.313 1.00 90.81 230 HIS A N 1
ATOM 1767 C CA . HIS A 1 230 ? 9.251 -16.460 9.188 1.00 90.81 230 HIS A CA 1
ATOM 1768 C C . HIS A 1 230 ? 9.501 -15.502 10.360 1.00 90.81 230 HIS A C 1
ATOM 1770 O O . HIS A 1 230 ? 10.598 -14.954 10.472 1.00 90.81 230 HIS A O 1
ATOM 1776 N N . GLY A 1 231 ? 8.514 -15.302 11.235 1.00 90.56 231 GLY A N 1
ATOM 1777 C CA . GLY A 1 231 ? 8.561 -14.305 12.301 1.00 90.56 231 GLY A CA 1
ATOM 1778 C C . GLY A 1 231 ? 8.474 -12.860 11.795 1.00 90.56 231 GLY A C 1
ATOM 1779 O O . GLY A 1 231 ? 8.476 -12.582 10.594 1.00 90.56 231 GLY A O 1
ATOM 1780 N N . TRP A 1 232 ? 8.392 -11.919 12.738 1.00 91.88 232 TRP A N 1
ATOM 1781 C CA . TRP A 1 232 ? 8.460 -10.483 12.460 1.00 91.88 232 TRP A CA 1
ATOM 1782 C C . TRP A 1 232 ? 9.803 -9.913 12.938 1.00 91.88 232 TRP A C 1
ATOM 1784 O O . TRP A 1 232 ? 10.051 -9.893 14.146 1.00 91.88 232 TRP A O 1
ATOM 1794 N N . PRO A 1 233 ? 10.677 -9.433 12.035 1.00 85.88 233 PRO A N 1
ATOM 1795 C CA . PRO A 1 233 ? 12.041 -9.056 12.402 1.00 85.88 233 PRO A CA 1
ATOM 1796 C C . PRO A 1 233 ? 12.161 -7.654 13.022 1.00 85.88 233 PRO A C 1
ATOM 1798 O O . PRO A 1 233 ? 13.234 -7.303 13.499 1.00 85.88 233 PRO A O 1
ATOM 1801 N N . PHE A 1 234 ? 11.097 -6.843 13.029 1.00 80.00 234 PHE A N 1
ATOM 1802 C CA . PHE A 1 234 ? 11.146 -5.432 13.446 1.00 80.00 234 PHE A CA 1
ATOM 1803 C C . PHE A 1 234 ? 10.626 -5.189 14.868 1.00 80.00 234 PHE A C 1
ATOM 1805 O O . PHE A 1 234 ? 9.983 -4.176 15.132 1.00 80.00 234 PHE A O 1
ATOM 1812 N N . THR A 1 235 ? 10.868 -6.122 15.786 1.00 65.62 235 THR A N 1
ATOM 1813 C CA . THR A 1 235 ? 10.520 -5.911 17.197 1.00 65.62 235 THR A CA 1
ATOM 1814 C C . THR A 1 235 ? 11.562 -4.981 17.812 1.00 65.62 235 THR A C 1
ATOM 1816 O O . THR A 1 235 ? 12.729 -5.353 17.899 1.00 65.62 235 THR A O 1
ATOM 1819 N N . GLU A 1 236 ? 11.168 -3.769 18.208 1.00 56.50 236 GLU A N 1
ATOM 1820 C CA . GLU A 1 236 ? 12.036 -2.917 19.024 1.00 56.50 236 GLU A CA 1
ATOM 1821 C C . GLU A 1 236 ? 12.240 -3.598 20.385 1.00 56.50 236 GLU A C 1
ATOM 1823 O O . GLU A 1 236 ? 11.275 -3.882 21.100 1.00 56.50 236 GLU A O 1
ATOM 1828 N N . GLU A 1 237 ? 13.496 -3.883 20.743 1.00 41.00 237 GLU A N 1
ATOM 1829 C CA . GLU A 1 237 ? 13.853 -4.072 22.148 1.00 41.00 237 GLU A CA 1
ATOM 1830 C C . GLU A 1 237 ? 13.444 -2.800 22.903 1.00 41.00 237 GLU A C 1
ATOM 1832 O O . GLU A 1 237 ? 13.608 -1.702 22.364 1.00 41.00 237 GLU A O 1
ATOM 1837 N N . PRO A 1 238 ? 12.885 -2.901 24.121 1.00 39.94 238 PRO A N 1
ATOM 1838 C CA . PRO A 1 238 ? 12.502 -1.714 24.862 1.00 39.94 238 PRO A CA 1
ATOM 1839 C C . PRO A 1 238 ? 13.732 -0.823 25.043 1.00 39.94 238 PRO A C 1
ATOM 1841 O O . PRO A 1 238 ? 14.680 -1.227 25.719 1.00 39.94 238 PRO A O 1
ATOM 1844 N N . GLU A 1 239 ? 13.709 0.379 24.453 1.00 37.84 239 GLU A N 1
ATOM 1845 C CA . GLU A 1 239 ? 14.653 1.442 24.789 1.00 37.84 239 GLU A CA 1
ATOM 1846 C C . GLU A 1 239 ? 14.672 1.558 26.314 1.00 37.84 239 GLU A C 1
ATOM 1848 O O . GLU A 1 239 ? 13.660 1.869 26.955 1.00 37.84 239 GLU A O 1
ATOM 1853 N N . GLN A 1 240 ? 15.821 1.238 26.912 1.00 32.84 240 GLN A N 1
ATOM 1854 C CA . GLN A 1 240 ? 16.064 1.576 28.302 1.00 32.84 240 GLN A CA 1
ATOM 1855 C C . GLN A 1 240 ? 15.911 3.095 28.393 1.00 32.84 240 GLN A C 1
ATOM 1857 O O . GLN A 1 240 ? 16.546 3.791 27.599 1.00 32.84 240 GLN A O 1
ATOM 1862 N N . PRO A 1 241 ? 15.062 3.625 29.290 1.00 40.53 241 PRO A N 1
ATOM 1863 C CA . PRO A 1 241 ? 14.871 5.061 29.377 1.00 40.53 241 PRO A CA 1
ATOM 1864 C C . PRO A 1 241 ? 16.234 5.721 29.592 1.00 40.53 241 PRO A C 1
ATOM 1866 O O . PRO A 1 241 ? 16.920 5.414 30.572 1.00 40.53 241 PRO A O 1
ATOM 1869 N N . GLU A 1 242 ? 16.625 6.598 28.663 1.00 42.28 242 GLU A N 1
ATOM 1870 C CA . GLU A 1 242 ? 17.744 7.514 28.856 1.00 42.28 242 GLU A CA 1
ATOM 1871 C C . GLU A 1 242 ? 17.553 8.178 30.219 1.00 42.28 242 GLU A C 1
ATOM 1873 O O . GLU A 1 242 ? 16.566 8.878 30.463 1.00 42.28 242 GLU A O 1
ATOM 1878 N N . GLN A 1 243 ? 18.470 7.891 31.144 1.00 37.25 243 GLN A N 1
ATOM 1879 C CA . GLN A 1 243 ? 18.459 8.515 32.456 1.00 37.25 243 GLN A CA 1
ATOM 1880 C C . GLN A 1 243 ? 18.580 10.029 32.244 1.00 37.25 243 GLN A C 1
ATOM 1882 O O . GLN A 1 243 ? 19.548 10.462 31.610 1.00 37.25 243 GLN A O 1
ATOM 1887 N N . PRO A 1 244 ? 17.638 10.847 32.751 1.00 39.50 244 PRO A N 1
ATOM 1888 C CA . PRO A 1 244 ? 17.759 12.291 32.672 1.00 39.50 244 PRO A CA 1
ATOM 1889 C C . PRO A 1 244 ? 19.101 12.705 33.266 1.00 39.50 244 PRO A C 1
ATOM 1891 O O . PRO A 1 244 ? 19.419 12.347 34.403 1.00 39.50 244 PRO A O 1
ATOM 1894 N N . GLY A 1 245 ? 19.895 13.408 32.456 1.00 40.41 245 GLY A N 1
ATOM 1895 C CA . GLY A 1 245 ? 21.253 13.806 32.782 1.00 40.41 245 GLY A CA 1
ATOM 1896 C C . GLY A 1 245 ? 21.356 14.371 34.194 1.00 40.41 245 GLY A C 1
ATOM 1897 O O . GLY A 1 245 ? 20.597 15.258 34.589 1.00 40.41 245 GLY A O 1
ATOM 1898 N N . GLN A 1 246 ? 22.325 13.854 34.949 1.00 35.41 246 GLN A N 1
ATOM 1899 C CA . GLN A 1 246 ? 22.787 14.494 36.171 1.00 35.41 246 GLN A CA 1
ATOM 1900 C C . GLN A 1 246 ? 23.052 15.975 35.865 1.00 35.41 246 GLN A C 1
ATOM 1902 O O . GLN A 1 246 ? 23.786 16.265 34.914 1.00 35.41 246 GLN A O 1
ATOM 1907 N N . PRO A 1 247 ? 22.484 16.918 36.638 1.00 39.53 247 PRO A N 1
ATOM 1908 C CA . PRO A 1 247 ? 22.805 18.319 36.465 1.00 39.53 247 PRO A CA 1
ATOM 1909 C C . PRO A 1 247 ? 24.311 18.481 36.656 1.00 39.53 247 PRO A C 1
ATOM 1911 O O . PRO A 1 247 ? 24.852 18.206 37.731 1.00 39.53 247 PRO A O 1
ATOM 1914 N N . GLY A 1 248 ? 24.987 18.897 35.584 1.00 37.38 248 GLY A N 1
ATOM 1915 C CA . GLY A 1 248 ? 26.376 19.310 35.637 1.00 37.38 248 GLY A CA 1
ATOM 1916 C C . GLY A 1 248 ? 26.524 20.330 36.754 1.00 37.38 248 GLY A C 1
ATOM 1917 O O . GLY A 1 248 ? 25.798 21.323 36.796 1.00 37.38 248 GLY A O 1
ATOM 1918 N N . LYS A 1 249 ? 27.436 20.051 37.688 1.00 37.03 249 LYS A N 1
ATOM 1919 C CA . LYS A 1 249 ? 27.831 20.990 38.733 1.00 37.03 249 LYS A CA 1
ATOM 1920 C C . LYS A 1 249 ? 28.213 22.304 38.058 1.00 37.03 249 LYS A C 1
ATOM 1922 O O . LYS A 1 249 ? 29.270 22.404 37.439 1.00 37.03 249 LYS A O 1
ATOM 1927 N N . SER A 1 250 ? 27.339 23.297 38.167 1.00 35.28 250 SER A N 1
ATOM 1928 C CA . SER A 1 250 ? 27.653 24.686 37.872 1.00 35.28 250 SER A CA 1
ATOM 1929 C C . SER A 1 250 ? 28.778 25.100 38.817 1.00 35.28 250 SER A C 1
ATOM 1931 O O . SER A 1 250 ? 28.554 25.279 40.015 1.00 35.28 250 SER A O 1
ATOM 1933 N N . GLY A 1 251 ? 29.999 25.173 38.288 1.00 33.56 251 GLY A N 1
ATOM 1934 C CA . GLY A 1 251 ? 31.136 25.740 38.993 1.00 33.56 251 GLY A CA 1
ATOM 1935 C C . GLY A 1 251 ? 30.840 27.193 39.344 1.00 33.56 251 GLY A C 1
ATOM 1936 O O . GLY A 1 251 ? 30.543 28.000 38.465 1.00 33.56 251 GLY A O 1
ATOM 1937 N N . GLN A 1 252 ? 30.895 27.508 40.637 1.00 34.50 252 GLN A N 1
ATOM 1938 C CA . GLN A 1 252 ? 30.996 28.880 41.115 1.00 34.50 252 GLN A CA 1
ATOM 1939 C C . GLN A 1 252 ? 32.329 29.495 40.647 1.00 34.50 252 GLN A C 1
ATOM 1941 O O . GLN A 1 252 ? 33.322 28.771 40.515 1.00 34.50 252 GLN A O 1
ATOM 1946 N N . PRO A 1 253 ? 32.376 30.811 40.385 1.00 33.09 253 PRO A N 1
ATOM 1947 C CA . PRO A 1 253 ? 33.577 31.467 39.906 1.00 33.09 253 PRO A CA 1
ATOM 1948 C C . PRO A 1 253 ? 34.540 31.778 41.056 1.00 33.09 253 PRO A C 1
ATOM 1950 O O . PRO A 1 253 ? 34.157 32.408 42.033 1.00 33.09 253 PRO A O 1
ATOM 1953 N N . GLY A 1 254 ? 35.806 31.411 40.849 1.00 33.03 254 GLY A N 1
ATOM 1954 C CA . GLY A 1 254 ? 36.976 32.127 41.356 1.00 33.03 254 GLY A CA 1
ATOM 1955 C C . GLY A 1 254 ? 37.255 32.045 42.854 1.00 33.03 254 GLY A C 1
ATOM 1956 O O . GLY A 1 254 ? 36.863 32.930 43.600 1.00 33.03 254 GLY A O 1
ATOM 1957 N N . GLU A 1 255 ? 38.116 31.107 43.249 1.00 34.81 255 GLU A N 1
ATOM 1958 C CA . GLU A 1 255 ? 39.059 31.364 44.338 1.00 34.81 255 GLU A CA 1
ATOM 1959 C C . GLU A 1 255 ? 40.414 30.714 44.032 1.00 34.81 255 GLU A C 1
ATOM 1961 O O . GLU A 1 255 ? 40.522 29.672 43.388 1.00 34.81 255 GLU A O 1
ATOM 1966 N N . SER A 1 256 ? 41.460 31.453 44.369 1.00 30.52 256 SER A N 1
ATOM 1967 C CA . SER A 1 256 ? 42.814 31.376 43.834 1.00 30.52 256 SER A CA 1
ATOM 1968 C C . SER A 1 256 ? 43.725 30.363 44.551 1.00 30.52 256 SER A C 1
ATOM 1970 O O . SER A 1 256 ? 43.483 30.088 45.719 1.00 30.52 256 SER A O 1
ATOM 1972 N N . VAL A 1 257 ? 44.863 30.010 43.906 1.00 31.03 257 VAL A N 1
ATOM 1973 C CA . VAL A 1 257 ? 46.164 29.583 44.519 1.00 31.03 257 VAL A CA 1
ATOM 1974 C C . VAL A 1 257 ? 46.184 28.127 45.056 1.00 31.03 257 VAL A C 1
ATOM 1976 O O . VAL A 1 257 ? 45.278 27.733 45.763 1.00 31.03 257 VAL A O 1
ATOM 1979 N N . ARG A 1 258 ? 47.161 27.220 44.848 1.00 30.36 258 ARG A N 1
ATOM 1980 C CA . ARG A 1 258 ? 48.494 27.111 44.191 1.00 30.36 258 ARG A CA 1
ATOM 1981 C C . ARG A 1 258 ? 48.847 25.594 44.048 1.00 30.36 258 ARG A C 1
ATOM 1983 O O . ARG A 1 258 ? 48.133 24.771 44.614 1.00 30.36 258 ARG A O 1
ATOM 1990 N N . PRO A 1 259 ? 49.920 25.199 43.324 1.00 33.38 259 PRO A N 1
ATOM 1991 C CA . PRO A 1 259 ? 50.149 23.826 42.859 1.00 33.38 259 PRO A CA 1
ATOM 1992 C C . PRO A 1 259 ? 50.977 22.968 43.829 1.00 33.38 259 PRO A C 1
ATOM 1994 O O . PRO A 1 259 ? 51.883 23.474 44.490 1.00 33.38 259 PRO A O 1
ATOM 1997 N N . GLY A 1 260 ? 50.756 21.650 43.819 1.00 30.73 260 GLY A N 1
ATOM 1998 C CA . GLY A 1 260 ? 51.712 20.708 44.396 1.00 30.73 260 GLY A CA 1
ATOM 1999 C C . GLY A 1 260 ? 51.191 19.289 44.612 1.00 30.73 260 GLY A C 1
ATOM 2000 O O . GLY A 1 260 ? 50.248 19.081 45.359 1.00 30.73 260 GLY A O 1
ATOM 2001 N N . GLN A 1 261 ? 51.942 18.341 44.046 1.00 32.44 261 GLN A N 1
ATOM 2002 C CA . GLN A 1 261 ? 52.151 16.965 44.515 1.00 32.44 261 GLN A CA 1
ATOM 2003 C C . GLN A 1 261 ? 51.219 15.857 43.996 1.00 32.44 261 GLN A C 1
ATOM 2005 O O . GLN A 1 261 ? 50.135 15.575 44.490 1.00 32.44 261 GLN A O 1
ATOM 2010 N N . SER A 1 262 ? 51.780 15.151 43.016 1.00 30.89 262 SER A N 1
ATOM 2011 C CA . SER A 1 262 ? 51.597 13.735 42.730 1.00 30.89 262 SER A CA 1
ATOM 2012 C C . SER A 1 262 ? 51.982 12.868 43.930 1.00 30.89 262 SER A C 1
ATOM 2014 O O . SER A 1 262 ? 53.135 12.949 44.348 1.00 30.89 262 SER A O 1
ATOM 2016 N N . VAL A 1 263 ? 51.112 11.961 44.384 1.00 33.50 263 VAL A N 1
ATOM 2017 C CA . VAL A 1 263 ? 51.542 10.683 44.976 1.00 33.50 263 VAL A CA 1
ATOM 2018 C C . VAL A 1 263 ? 50.517 9.587 44.660 1.00 33.50 263 VAL A C 1
ATOM 2020 O O . VAL A 1 263 ? 49.314 9.732 44.838 1.00 33.50 263 VAL A O 1
ATOM 2023 N N . THR A 1 264 ? 51.086 8.503 44.150 1.00 29.12 264 THR A N 1
ATOM 2024 C CA . THR A 1 264 ? 50.647 7.112 44.012 1.00 29.12 264 THR A CA 1
ATOM 2025 C C . THR A 1 264 ? 49.663 6.567 45.051 1.00 29.12 264 THR A C 1
ATOM 2027 O O . THR A 1 264 ? 49.773 6.888 46.229 1.00 29.12 264 THR A O 1
ATOM 2030 N N . GLY A 1 265 ? 48.902 5.536 44.660 1.00 27.34 265 GLY A N 1
ATOM 2031 C CA . GLY A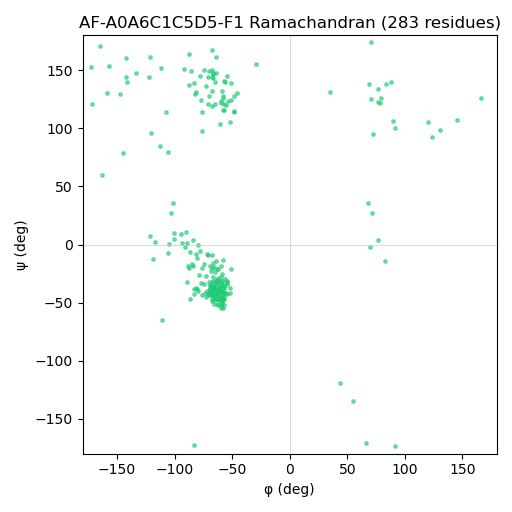 1 265 ? 48.710 4.395 45.560 1.00 27.34 265 GLY A CA 1
ATOM 2032 C C . GLY A 1 265 ? 47.355 3.697 45.524 1.00 27.34 265 GLY A C 1
ATOM 2033 O O . GLY A 1 265 ? 46.407 4.149 46.141 1.00 27.34 265 GLY A O 1
ATOM 2034 N N . HIS A 1 266 ? 47.381 2.504 44.929 1.00 28.58 266 HIS A N 1
ATOM 2035 C CA . HIS A 1 266 ? 46.846 1.264 45.498 1.00 28.58 266 HIS A CA 1
ATOM 2036 C C . HIS A 1 266 ? 45.328 0.977 45.480 1.00 28.58 266 HIS A C 1
ATOM 2038 O O . HIS A 1 266 ? 44.491 1.668 46.047 1.00 28.58 266 HIS A O 1
ATOM 2044 N N . VAL A 1 267 ? 45.046 -0.163 44.845 1.00 34.31 267 VAL A N 1
ATOM 2045 C CA . VAL A 1 267 ? 43.816 -0.970 44.813 1.00 34.31 267 VAL A CA 1
ATOM 2046 C C . VAL A 1 267 ? 43.561 -1.563 46.214 1.00 34.31 267 VAL A C 1
ATOM 2048 O O . VAL A 1 267 ? 44.528 -1.853 46.919 1.00 34.31 267 VAL A O 1
ATOM 2051 N N . PRO A 1 268 ? 42.298 -1.763 46.640 1.00 38.44 268 PRO A N 1
ATOM 2052 C CA . PRO A 1 268 ? 41.755 -3.126 46.627 1.00 38.44 268 PRO A CA 1
ATOM 2053 C C . PRO A 1 268 ? 40.271 -3.243 46.222 1.00 38.44 268 PRO A C 1
ATOM 2055 O O . PRO A 1 268 ? 39.418 -2.439 46.581 1.00 38.44 268 PRO A O 1
ATOM 2058 N N . VAL A 1 269 ? 39.989 -4.331 45.504 1.00 33.19 269 VAL A N 1
ATOM 2059 C CA . VAL A 1 269 ? 38.691 -5.025 45.349 1.00 33.19 269 VAL A CA 1
ATOM 2060 C C . VAL A 1 269 ? 38.505 -5.862 46.638 1.00 33.19 269 VAL A C 1
ATOM 2062 O O . VAL A 1 269 ? 39.529 -6.351 47.127 1.00 33.19 269 VAL A O 1
ATOM 2065 N N . PRO A 1 270 ? 37.299 -6.071 47.228 1.00 40.88 270 PRO A N 1
ATOM 2066 C CA . PRO A 1 270 ? 36.468 -7.190 46.762 1.00 40.88 270 PRO A CA 1
ATOM 2067 C C . PRO A 1 270 ? 34.937 -7.151 46.989 1.00 40.88 270 PRO A C 1
ATOM 2069 O O . PRO A 1 270 ? 34.434 -6.672 47.997 1.00 40.88 270 PRO A O 1
ATOM 2072 N N . ARG A 1 271 ? 34.282 -7.886 46.073 1.00 30.69 271 ARG A N 1
ATOM 2073 C CA . ARG A 1 271 ? 33.222 -8.899 46.271 1.00 30.69 271 ARG A CA 1
ATOM 2074 C C . ARG A 1 271 ? 31.760 -8.502 46.526 1.00 30.69 271 ARG A C 1
ATOM 2076 O O . ARG A 1 271 ? 31.436 -7.929 47.552 1.00 30.69 271 ARG A O 1
ATOM 2083 N N . GLU A 1 272 ? 30.939 -9.100 45.644 1.00 29.30 272 GLU A N 1
ATOM 2084 C CA . GLU A 1 272 ? 29.676 -9.823 45.911 1.00 29.30 272 GLU A CA 1
ATOM 2085 C C . GLU A 1 272 ? 28.486 -8.959 46.390 1.00 29.30 272 GLU A C 1
ATOM 2087 O O . GLU A 1 272 ? 28.636 -8.048 47.181 1.00 29.30 272 GLU A O 1
ATOM 2092 N N . GLN A 1 273 ? 27.242 -9.133 45.940 1.00 30.56 273 GLN A N 1
ATOM 2093 C CA . GLN A 1 273 ? 26.504 -10.375 45.731 1.00 30.56 273 GLN A CA 1
ATOM 2094 C C . GLN A 1 273 ? 25.171 -10.064 45.013 1.00 30.56 273 GLN A C 1
ATOM 2096 O O . GLN A 1 273 ? 24.604 -8.982 45.160 1.00 30.56 273 GLN A O 1
ATOM 2101 N N . CYS A 1 274 ? 24.664 -11.047 44.269 1.00 28.98 274 CYS A N 1
ATOM 2102 C CA . CYS A 1 274 ? 23.324 -11.092 43.686 1.00 28.98 274 CYS A CA 1
ATOM 2103 C C . CYS A 1 274 ? 22.213 -11.222 44.743 1.00 28.98 274 CYS A C 1
ATOM 2105 O O . CYS A 1 274 ? 22.346 -12.023 45.661 1.00 28.98 274 CYS A O 1
ATOM 2107 N N . ALA A 1 275 ? 21.068 -10.576 44.508 1.00 30.73 275 ALA A N 1
ATOM 2108 C CA . ALA A 1 275 ? 19.709 -11.056 44.817 1.00 30.73 275 ALA A CA 1
ATOM 2109 C C . ALA A 1 275 ? 18.732 -10.052 44.180 1.00 30.73 275 ALA A C 1
ATOM 2111 O O . ALA A 1 275 ? 18.871 -8.854 44.380 1.00 30.73 275 ALA A O 1
ATOM 2112 N N . GLY A 1 276 ? 17.844 -10.438 43.268 1.00 28.27 276 GLY A N 1
ATOM 2113 C CA . GLY A 1 276 ? 16.582 -11.124 43.559 1.00 28.27 276 GLY A CA 1
ATOM 2114 C C . GLY A 1 276 ? 15.467 -10.214 43.018 1.00 28.27 276 GLY A C 1
ATOM 2115 O O . GLY A 1 276 ? 15.348 -9.078 43.443 1.00 28.27 276 GLY A O 1
ATOM 2116 N N . ALA A 1 277 ? 14.841 -10.564 41.898 1.00 29.70 277 ALA A N 1
ATOM 2117 C CA . ALA A 1 277 ? 13.615 -11.360 41.827 1.00 29.70 277 ALA A CA 1
ATOM 2118 C C . ALA A 1 277 ? 12.328 -10.534 42.017 1.00 29.70 277 ALA A C 1
ATOM 2120 O O . ALA A 1 277 ? 12.210 -9.782 42.977 1.00 29.70 277 ALA A O 1
ATOM 2121 N N . ARG A 1 278 ? 11.342 -10.875 41.167 1.00 31.50 278 ARG A N 1
ATOM 2122 C CA . ARG A 1 278 ? 9.877 -10.752 41.334 1.00 31.50 278 ARG A CA 1
ATOM 2123 C C . ARG A 1 278 ? 9.225 -9.435 40.877 1.00 31.50 278 ARG A C 1
ATOM 2125 O O . ARG A 1 278 ? 9.552 -8.376 41.381 1.00 31.50 278 ARG A O 1
ATOM 2132 N N . THR A 1 279 ? 8.495 -9.436 39.750 1.00 30.23 279 THR A N 1
ATOM 2133 C CA . THR A 1 279 ? 7.113 -9.927 39.441 1.00 30.23 279 THR A CA 1
ATOM 2134 C C . THR A 1 279 ? 6.041 -8.871 39.701 1.00 30.23 279 THR A C 1
ATOM 2136 O O . THR A 1 279 ? 6.064 -8.231 40.744 1.00 30.23 279 THR A O 1
ATOM 2139 N N . GLY A 1 280 ? 5.056 -8.809 38.800 1.00 27.83 280 GLY A N 1
ATOM 2140 C CA . GLY A 1 280 ? 3.783 -8.097 38.965 1.00 27.83 280 GLY A CA 1
ATOM 2141 C C . GLY A 1 280 ? 3.590 -7.092 37.833 1.00 27.83 280 GLY A C 1
ATOM 2142 O O . GLY A 1 280 ? 4.253 -6.064 37.810 1.00 27.83 280 GLY A O 1
ATOM 2143 N N . ASP A 1 281 ? 2.931 -7.484 36.746 1.00 28.12 281 ASP A N 1
ATOM 2144 C CA . ASP A 1 281 ? 1.472 -7.405 36.565 1.00 28.12 281 ASP A CA 1
ATOM 2145 C C . ASP A 1 281 ? 0.965 -5.970 36.393 1.00 28.12 281 ASP A C 1
ATOM 2147 O O . ASP A 1 281 ? 1.111 -5.130 37.275 1.00 28.12 281 ASP A O 1
ATOM 2151 N N . GLY A 1 282 ? 0.241 -5.748 35.292 1.00 26.91 282 GLY A N 1
ATOM 2152 C CA . GLY A 1 282 ? -0.984 -4.961 35.388 1.00 26.91 282 GLY A CA 1
ATOM 2153 C C . GLY A 1 282 ? -1.187 -3.820 34.389 1.00 26.91 282 GLY A C 1
ATOM 2154 O O . GLY A 1 282 ? -0.792 -2.695 34.653 1.00 26.91 282 GLY A O 1
ATOM 2155 N N . VAL A 1 283 ? -1.972 -4.127 33.348 1.00 31.55 283 VAL A N 1
ATOM 2156 C CA . VAL A 1 283 ? -3.165 -3.365 32.904 1.00 31.55 283 VAL A CA 1
ATOM 2157 C C . VAL A 1 283 ? -2.996 -2.037 32.126 1.00 31.55 283 VAL A C 1
ATOM 2159 O O . VAL A 1 283 ? -2.440 -1.069 32.620 1.00 31.55 283 VAL A O 1
ATOM 2162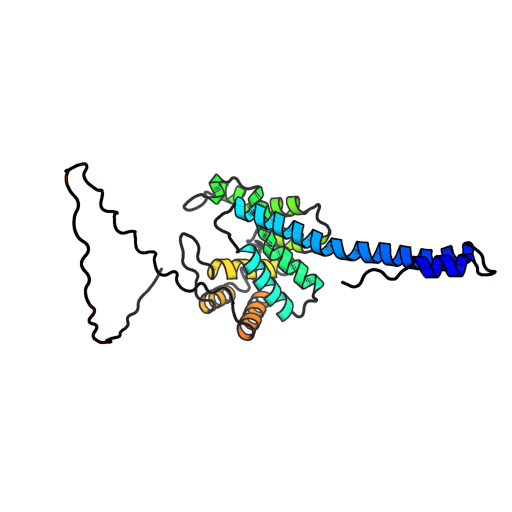 N N . ALA A 1 284 ? -3.603 -2.060 30.921 1.00 26.62 284 ALA A N 1
ATOM 2163 C CA . ALA A 1 284 ? -4.384 -1.050 30.164 1.00 26.62 284 ALA A CA 1
ATOM 2164 C C . ALA A 1 284 ? -4.000 0.444 30.276 1.00 26.62 284 ALA A C 1
ATOM 2166 O O . ALA A 1 284 ? -3.898 0.989 31.365 1.00 26.62 284 ALA A O 1
ATOM 2167 N N . VAL A 1 285 ? -3.857 1.204 29.183 1.00 34.44 285 VAL A N 1
ATOM 2168 C CA . VAL A 1 285 ? -4.800 1.469 28.067 1.00 34.44 285 VAL A CA 1
ATOM 2169 C C . VAL A 1 285 ? -4.023 1.841 26.799 1.00 34.44 285 VAL A C 1
ATOM 2171 O O . VAL A 1 285 ? -2.989 2.531 26.930 1.00 34.44 285 VAL A O 1
#

Secondary structure (DSSP, 8-state):
------HHHHHHHHHTSTTHHHHHHHHHHHHHHHHHHHHHHHHHHHHHHHHHHHHHHHHHHH-GGGTTHHHHHHHHHHHHHHHTT--HHHHHHHHHHHHHTTGGGGGS-HHHHT--SPPPHHHHHHHTTHHHHHHHHTTT-GGGTTHHHHHHHTT--TTS--SSS---GGGS-HHHHHHHHHHHHHHHHS-BTTBPPPPHHHHHHHHHHTBTTTB-HHHHHHHHHHHHHH--S------------PPP--PPP--------------------------------

Radius of gyration: 29.98 Å; Cα contacts (8 Å, |Δi|>4): 315; chains: 1; bounding box: 70×52×94 Å

Organism: NCBI:txid1888

Nearest PDB structures (foldseek):
  4r8z-assembly1_B  TM=9.158E-01  e=7.975E-12  Pseudomonas aeruginosa PAO1
  4me4-assembly1_B  TM=8.117E-01  e=2.183E-11  Persephonella marina EX-H1
  3tmc-assembly2_B  TM=8.043E-01  e=2.227E-06  Bdellovibrio bacteriovorus HD100
  5z7c-assembly1_A  TM=7.759E-01  e=1.501E-04  Vibrio cholerae O1 biovar El Tor str. N16961

Solvent-accessible surface area (backbone atoms only — not comparable to full-atom values): 16587 Å² total; per-residue (Å²): 144,86,87,75,81,70,64,64,65,59,45,57,54,31,56,76,36,100,67,30,67,62,51,34,48,65,60,46,44,58,53,51,50,51,51,55,50,59,66,57,62,62,56,53,62,58,50,50,53,50,50,53,51,53,52,40,50,53,36,33,71,73,41,68,86,47,69,64,43,29,56,52,13,8,51,44,20,33,40,27,29,53,61,71,66,52,54,71,70,61,27,50,34,35,27,51,18,23,35,41,32,64,48,5,52,72,72,46,59,65,70,68,78,68,49,85,74,85,72,52,76,70,56,42,57,56,57,61,43,21,24,58,40,17,33,58,75,50,61,86,43,73,91,41,59,66,20,44,53,16,15,35,33,32,55,36,15,34,65,29,82,26,36,77,81,36,39,39,52,84,73,41,54,70,59,7,49,38,33,33,49,19,43,55,42,45,66,36,41,44,67,46,103,89,44,78,37,40,59,67,67,63,35,49,54,52,48,60,74,35,35,67,40,53,34,49,50,70,46,50,54,24,39,52,54,34,38,73,75,70,55,76,91,82,70,78,74,81,77,73,77,78,72,79,73,77,80,74,81,79,77,78,84,85,85,81,92,83,90,84,82,91,79,87,83,86,87,83,86,85,82,88,82,92,82,81,85,84,90,82,86,81,81,89,134

Sequence (285 aa):
MLACVPAAPVAVLLWRSPFGPLAALLAVGPVYLAWRSLRRCRPEHAARQTAVRALAQAVHIKDRYTRGHGERVGFAAVLIARELGLDEDRTEVLRCAGILHDIGKLGVPARLLRKEGPLTPAERRIMEQHPEHGAEIVRGLDFLGEARAAVLHHHERMDGRGYPHGLAGERIPEVARIVAVADAFDAMTSTRSYRRGRPVAAALEELERCAGTQFDPRMVASLRRALAAHGWPFTEEPEQPEQPGQPGKSGQPGESVRPGQSVTGHVPVPREQCAGARTGDGVAV

InterPro domains:
  IPR003607 HD/PDEase domain [SM00471] (62-197)
  IPR003607 HD/PDEase domain [cd00077] (69-207)
  IPR006674 HD domain [PS51831] (66-188)
  IPR006675 HDIG domain [TIGR00277] (69-156)
  IPR037522 HD-GYP domain [PF13487] (58-218)
  IPR037522 HD-GYP domain [PS51832] (44-239)

Foldseek 3Di:
DDDCPPLPVVQVVVCPDPVHNVVSCVVVVVVVVVVVVVVVVPVPVVVLVVVLVVLLVVLCVLQVQCVCVLQQLLVLLLLLCVLVVHDPLVNVLLSSLSSQLQSLCVVQDSCLSPDDDDDDPVSVVSSLCSLVSSLVVCVPPVSNPCSNLLSNPLQAFQQQPGDDRSDHNPSRDPSSLLSVLSSQQSVQQPDGPVDHHDPSVVSLVVVCVCDNTGHPPSNSVSSVVSCVVPNRPPHDDPDPPDDPDDPDPPDDDDDDDDDDDDDDDDDDDDYDDDDDDDDDDDDDD

pLDDT: mean 77.18, std 23.6, range [26.62, 98.56]

Mean predicted aligned error: 14.84 Å